Protein AF-A0AAU5DWD2-F1 (afdb_monomer)

Structure (mmCIF, N/CA/C/O backbone):
data_AF-A0AAU5DWD2-F1
#
_entry.id   AF-A0AAU5DWD2-F1
#
loop_
_atom_site.group_PDB
_atom_site.id
_atom_site.type_symbol
_atom_site.label_atom_id
_atom_site.label_alt_id
_atom_site.label_comp_id
_atom_site.label_asym_id
_atom_site.label_entity_id
_atom_site.label_seq_id
_atom_site.pdbx_PDB_ins_code
_atom_site.Cartn_x
_atom_site.Cartn_y
_atom_site.Cartn_z
_atom_site.occupancy
_atom_site.B_iso_or_equiv
_atom_site.auth_seq_id
_atom_site.auth_comp_id
_atom_site.auth_asym_id
_atom_site.auth_atom_id
_atom_site.pdbx_PDB_model_num
ATOM 1 N N . MET A 1 1 ? -16.986 31.714 -11.917 1.00 41.88 1 MET A N 1
ATOM 2 C CA . MET A 1 1 ? -17.778 31.914 -10.679 1.00 41.88 1 MET A CA 1
ATOM 3 C C . MET A 1 1 ? -18.370 30.577 -10.223 1.00 41.88 1 MET A C 1
ATOM 5 O O . MET A 1 1 ? -19.542 30.335 -10.451 1.00 41.88 1 MET A O 1
ATOM 9 N N . THR A 1 2 ? -17.592 29.681 -9.606 1.00 49.88 2 THR A N 1
ATOM 10 C CA . THR A 1 2 ? -18.118 28.407 -9.055 1.00 49.88 2 THR A CA 1
ATOM 11 C C . THR A 1 2 ? -17.190 27.862 -7.962 1.00 49.88 2 THR A C 1
ATOM 13 O O . THR A 1 2 ? -16.577 26.813 -8.111 1.00 49.88 2 THR A O 1
ATOM 16 N N . THR A 1 3 ? -17.074 28.573 -6.843 1.00 51.50 3 THR A N 1
ATOM 17 C CA . THR A 1 3 ? -16.328 28.129 -5.647 1.00 51.50 3 THR A CA 1
ATOM 18 C C . THR A 1 3 ? -17.107 28.506 -4.389 1.00 51.50 3 THR A C 1
ATOM 20 O O . THR A 1 3 ? -16.659 29.303 -3.577 1.00 51.50 3 THR A O 1
ATOM 23 N N . ASN A 1 4 ? -18.334 27.989 -4.237 1.00 52.12 4 ASN A N 1
ATOM 24 C CA . ASN A 1 4 ? -19.078 28.197 -2.983 1.00 52.12 4 ASN A CA 1
ATOM 25 C C . ASN A 1 4 ? -20.084 27.092 -2.600 1.00 52.12 4 ASN A C 1
ATOM 27 O O . ASN A 1 4 ? -20.899 27.280 -1.701 1.00 52.12 4 ASN A O 1
ATOM 31 N N . ARG A 1 5 ? -20.066 25.923 -3.264 1.00 52.56 5 ARG A N 1
ATOM 32 C CA . ARG A 1 5 ? -21.025 24.835 -2.963 1.00 52.56 5 ARG A CA 1
ATOM 33 C C . ARG A 1 5 ? -20.488 23.780 -1.990 1.00 52.56 5 ARG A C 1
ATOM 35 O O . ARG A 1 5 ? -21.271 23.206 -1.244 1.00 52.56 5 ARG A O 1
ATOM 42 N N . GLN A 1 6 ? -19.172 23.559 -1.943 1.00 49.41 6 GLN A N 1
ATOM 43 C CA . GLN A 1 6 ? -18.574 22.509 -1.103 1.00 49.41 6 GLN A CA 1
ATOM 44 C C . GLN A 1 6 ? -18.476 22.879 0.388 1.00 49.41 6 GLN A C 1
ATOM 46 O O . GLN A 1 6 ? -18.614 21.999 1.233 1.00 49.41 6 GLN A O 1
ATOM 51 N N . LEU A 1 7 ? -18.338 24.166 0.735 1.00 48.84 7 LEU A N 1
ATOM 52 C CA . LEU A 1 7 ? -18.250 24.613 2.137 1.00 48.84 7 LEU A CA 1
ATOM 53 C C . LEU A 1 7 ? -19.577 24.477 2.906 1.00 48.84 7 LEU A C 1
ATOM 55 O O . LEU A 1 7 ? -19.566 24.259 4.113 1.00 48.84 7 LEU A O 1
ATOM 59 N N . ARG A 1 8 ? -20.726 24.550 2.218 1.00 50.56 8 ARG A N 1
ATOM 60 C CA . ARG A 1 8 ? -22.043 24.393 2.861 1.00 50.56 8 ARG A CA 1
ATOM 61 C C . ARG A 1 8 ? -22.357 22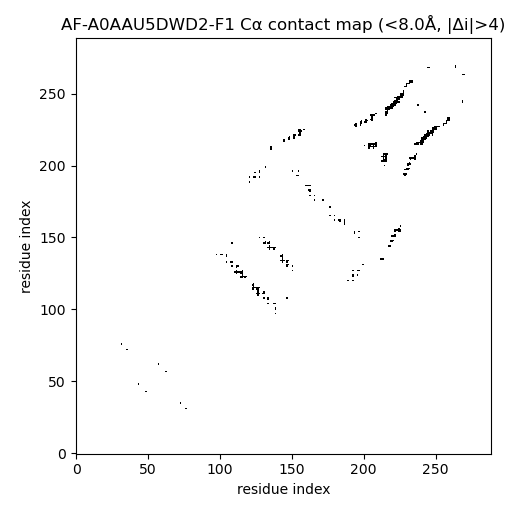.941 3.236 1.00 50.56 8 ARG A C 1
ATOM 63 O O . ARG A 1 8 ? -22.998 22.714 4.251 1.00 50.56 8 ARG A O 1
ATOM 70 N N . SER A 1 9 ? -21.868 21.961 2.472 1.00 51.50 9 SER A N 1
ATOM 71 C CA . SER A 1 9 ? -22.179 20.540 2.709 1.00 51.50 9 SER A CA 1
ATOM 72 C C . SER A 1 9 ? -21.447 19.953 3.923 1.00 51.50 9 SER A C 1
ATOM 74 O O . SER A 1 9 ? -22.008 19.136 4.653 1.00 51.50 9 SER A O 1
ATOM 76 N N . THR A 1 10 ? -20.209 20.382 4.184 1.00 51.41 10 THR A N 1
ATOM 77 C CA . THR A 1 10 ? -19.435 19.914 5.346 1.00 51.41 10 THR A CA 1
ATOM 78 C C . THR A 1 10 ? -19.907 20.550 6.654 1.00 51.41 10 THR A C 1
ATOM 80 O O . THR A 1 10 ? -19.880 19.887 7.692 1.00 51.41 10 THR A O 1
ATOM 83 N N . ALA A 1 11 ? -20.384 21.799 6.604 1.00 55.00 11 ALA A N 1
ATOM 84 C CA . ALA A 1 11 ? -21.002 22.481 7.739 1.00 55.00 11 ALA A CA 1
ATOM 85 C C . ALA A 1 11 ? -22.333 21.822 8.142 1.00 55.00 11 ALA A C 1
ATOM 87 O O . ALA A 1 11 ? -22.499 21.451 9.302 1.00 55.00 11 ALA A O 1
ATOM 88 N N . ASP A 1 12 ? -23.215 21.565 7.174 1.00 54.06 12 ASP A N 1
ATOM 89 C CA . ASP A 1 12 ? -24.541 20.969 7.396 1.00 54.06 12 ASP A CA 1
ATOM 90 C C . ASP A 1 12 ? -24.452 19.554 8.011 1.00 54.06 12 ASP A C 1
ATOM 92 O O . ASP A 1 12 ? -25.133 19.208 8.978 1.00 54.06 12 ASP A O 1
ATOM 96 N N . ASN A 1 13 ? -23.491 18.742 7.558 1.00 53.03 13 ASN A N 1
ATOM 97 C CA . ASN A 1 13 ? -23.271 17.401 8.112 1.00 53.03 13 ASN A CA 1
ATOM 98 C C . ASN A 1 13 ? -22.673 17.431 9.540 1.00 53.03 13 ASN A C 1
ATOM 100 O O . ASN A 1 13 ? -22.910 16.530 10.352 1.00 53.03 13 ASN A O 1
ATOM 104 N N . ARG A 1 14 ? -21.911 18.482 9.882 1.00 54.59 14 ARG A N 1
ATOM 105 C CA . ARG A 1 14 ? -21.384 18.708 11.240 1.00 54.59 14 ARG A CA 1
ATOM 106 C C . ARG A 1 14 ? -22.493 19.161 12.193 1.00 54.59 14 ARG A C 1
ATOM 108 O O . ARG A 1 14 ? -22.546 18.659 13.316 1.00 54.59 14 ARG A O 1
ATOM 115 N N . GLU A 1 15 ? -23.404 20.017 11.735 1.00 51.97 15 GLU A N 1
ATOM 116 C CA . GLU A 1 15 ? -24.583 20.444 12.500 1.00 51.97 15 GLU A CA 1
ATOM 117 C C . GLU A 1 15 ? -25.550 19.284 12.767 1.00 51.97 15 GLU A C 1
ATOM 119 O O . GLU A 1 15 ? -25.954 19.066 13.912 1.00 51.97 15 GLU A O 1
ATOM 124 N N . LEU A 1 16 ? -25.826 18.442 11.766 1.00 54.28 16 LEU A N 1
ATOM 125 C CA . LEU A 1 16 ? -26.678 17.258 11.929 1.00 54.28 16 LEU A CA 1
ATOM 126 C C . LEU A 1 16 ? -26.102 16.236 12.928 1.00 54.28 16 LEU A C 1
ATOM 128 O O . LEU A 1 16 ? -26.853 15.592 13.670 1.00 54.28 16 LEU A O 1
ATOM 132 N N . ARG A 1 17 ? -24.769 16.081 12.991 1.00 55.09 17 ARG A N 1
ATOM 133 C CA . ARG A 1 17 ? -24.111 15.210 13.986 1.00 55.09 17 ARG A CA 1
ATOM 134 C C . ARG A 1 17 ? -24.162 15.803 15.393 1.00 55.09 17 ARG A C 1
ATOM 136 O O . ARG A 1 17 ? -24.411 15.051 16.334 1.00 55.09 17 ARG A O 1
ATOM 143 N N . LEU A 1 18 ? -23.985 17.116 15.548 1.00 56.09 18 LEU A N 1
ATOM 144 C CA . LEU A 1 18 ? -24.107 17.794 16.845 1.00 56.09 18 LEU A CA 1
ATOM 145 C C . LEU A 1 18 ? -25.545 17.746 17.377 1.00 56.09 18 LEU A C 1
ATOM 147 O O . LEU A 1 18 ? -25.751 17.466 18.557 1.00 56.09 18 LEU A O 1
ATOM 151 N N . TRP A 1 19 ? -26.544 17.895 16.504 1.00 52.91 19 TRP A N 1
ATOM 152 C CA . TRP A 1 19 ? -27.953 17.783 16.878 1.00 52.91 19 TRP A CA 1
ATOM 153 C C . TRP A 1 19 ? -28.331 16.371 17.340 1.00 52.91 19 TRP A C 1
ATOM 155 O O . TRP A 1 19 ? -28.995 16.212 18.363 1.00 52.91 19 TRP A O 1
ATOM 165 N N . LYS A 1 20 ? -27.842 15.320 16.666 1.00 64.81 20 LYS A N 1
ATOM 166 C CA . LYS A 1 20 ? -28.028 13.928 17.126 1.00 64.81 20 LYS A CA 1
ATOM 167 C C . LYS A 1 20 ? -27.388 13.678 18.493 1.00 64.81 20 LYS A C 1
ATOM 169 O O . LYS A 1 20 ? -27.945 12.940 19.304 1.00 64.81 20 LYS A O 1
ATOM 174 N N . VAL A 1 21 ? -26.244 14.304 18.770 1.00 61.72 21 VAL A N 1
ATOM 175 C CA . VAL A 1 21 ? -25.568 14.204 20.071 1.00 61.72 21 VAL A CA 1
ATOM 176 C C . VAL A 1 21 ? -26.348 14.940 21.162 1.00 61.72 21 VAL A C 1
ATOM 178 O O . VAL A 1 21 ? -26.550 14.363 22.228 1.00 61.72 21 VAL A O 1
ATOM 181 N N . GLY A 1 22 ? -26.854 16.145 20.884 1.00 64.75 22 GLY A N 1
ATOM 182 C CA . GLY A 1 22 ? -27.714 16.892 21.806 1.00 64.75 22 GLY A CA 1
ATOM 183 C C . GLY A 1 22 ? -29.037 16.178 22.095 1.00 64.75 22 GLY A C 1
ATOM 184 O O . GLY A 1 22 ? -29.459 16.091 23.246 1.00 64.75 22 GLY A O 1
ATOM 185 N N . ARG A 1 23 ? -29.658 15.565 21.078 1.00 74.00 23 ARG A N 1
ATOM 186 C CA . ARG A 1 23 ? -30.861 14.733 21.250 1.00 74.00 23 ARG A CA 1
ATOM 187 C C . ARG A 1 23 ? -30.583 13.490 22.086 1.00 74.00 23 ARG A C 1
ATOM 189 O O . ARG A 1 23 ? -31.368 13.161 22.961 1.00 74.00 23 ARG A O 1
ATOM 196 N N . ALA A 1 24 ? -29.452 12.824 21.872 1.00 67.69 24 ALA A N 1
ATOM 197 C CA . ALA A 1 24 ? -29.082 11.684 22.700 1.00 67.69 24 ALA A CA 1
ATOM 198 C C . ALA A 1 24 ? -28.861 12.096 24.164 1.00 67.69 24 ALA A C 1
ATOM 200 O O . ALA A 1 24 ? -29.359 11.410 25.043 1.00 67.69 24 ALA A O 1
ATOM 201 N N . LEU A 1 25 ? -28.178 13.222 24.419 1.00 72.50 25 LEU A N 1
ATOM 202 C CA . LEU A 1 25 ? -27.925 13.741 25.770 1.00 72.50 25 LEU A CA 1
ATOM 203 C C . LEU A 1 25 ? -29.222 14.133 26.493 1.00 72.50 25 LEU A C 1
ATOM 205 O O . LEU A 1 25 ? -29.406 13.801 27.660 1.00 72.50 25 LEU A O 1
ATOM 209 N N . THR A 1 26 ? -30.125 14.816 25.789 1.00 73.81 26 THR A N 1
ATOM 210 C CA . THR A 1 26 ? -31.433 15.209 26.331 1.00 73.81 26 THR A CA 1
ATOM 211 C C . THR A 1 26 ? -32.314 13.997 26.608 1.00 73.81 26 THR A C 1
ATOM 213 O O . THR A 1 26 ? -32.976 13.972 27.639 1.00 73.81 26 THR A O 1
ATOM 216 N N . VAL A 1 27 ? -32.271 12.960 25.763 1.00 75.88 27 VAL A N 1
ATOM 217 C CA . VAL A 1 27 ? -33.000 11.703 25.997 1.00 75.88 27 VAL A CA 1
ATOM 218 C C . VAL A 1 27 ? -32.454 10.953 27.211 1.00 75.88 27 VAL A C 1
ATOM 220 O O . VAL A 1 27 ? -33.249 10.541 28.051 1.00 75.88 27 VAL A O 1
ATOM 223 N N . THR A 1 28 ? -31.133 10.803 27.368 1.00 73.75 28 THR A N 1
ATOM 224 C CA . THR A 1 28 ? -30.583 10.159 28.576 1.00 73.75 28 THR A CA 1
ATOM 225 C C . THR A 1 28 ? -30.863 10.969 29.836 1.00 73.75 28 THR A C 1
ATOM 227 O O . THR A 1 28 ? -31.181 10.380 30.865 1.00 73.75 28 THR A O 1
ATOM 230 N N . PHE A 1 29 ? -30.783 12.300 29.769 1.00 76.38 29 PHE A N 1
ATOM 231 C CA . PHE A 1 29 ? -31.108 13.165 30.904 1.00 76.38 29 PHE A CA 1
ATOM 232 C C . PHE A 1 29 ? -32.591 13.062 31.284 1.00 76.38 29 PHE A C 1
ATOM 234 O O . PHE A 1 29 ? -32.912 12.850 32.449 1.00 76.38 29 PHE A O 1
ATOM 241 N N . ALA A 1 30 ? -33.495 13.120 30.304 1.00 74.88 30 ALA A N 1
ATOM 242 C CA . ALA A 1 30 ? -34.929 12.962 30.528 1.00 74.88 30 ALA A CA 1
ATOM 243 C C . ALA A 1 30 ? -35.274 11.576 31.096 1.00 74.88 30 ALA A C 1
ATOM 245 O O . ALA A 1 30 ? -36.061 11.478 32.033 1.00 74.88 30 ALA A O 1
ATOM 246 N N . ALA A 1 31 ? -34.648 10.511 30.584 1.00 76.44 31 ALA A N 1
ATOM 247 C CA . ALA A 1 31 ? -34.826 9.161 31.111 1.00 76.44 31 ALA A CA 1
ATOM 248 C C . ALA A 1 31 ? -34.343 9.047 32.566 1.00 76.44 31 ALA A C 1
ATOM 250 O O . ALA A 1 31 ? -35.042 8.472 33.396 1.00 76.44 31 ALA A O 1
ATOM 251 N N . ALA A 1 32 ? -33.194 9.641 32.901 1.00 76.31 32 ALA A N 1
ATOM 252 C CA . ALA A 1 32 ? -32.684 9.663 34.271 1.00 76.31 32 ALA A CA 1
ATOM 253 C C . ALA A 1 32 ? -33.619 10.427 35.227 1.00 76.31 32 ALA A C 1
ATOM 255 O O . ALA A 1 32 ? -33.897 9.946 36.324 1.00 76.31 32 ALA A O 1
ATOM 256 N N . VAL A 1 33 ? -34.157 11.574 34.795 1.00 79.62 33 VAL A N 1
ATOM 257 C CA . VAL A 1 33 ? -35.138 12.356 35.567 1.00 79.62 33 VAL A CA 1
ATOM 258 C C . VAL A 1 33 ? -36.433 11.569 35.779 1.00 79.62 33 VAL A C 1
ATOM 260 O O . VAL A 1 33 ? -36.958 11.559 36.890 1.00 79.62 33 VAL A O 1
ATOM 263 N N . LEU A 1 34 ? -36.931 10.869 34.755 1.00 80.88 34 LEU A N 1
ATOM 264 C CA . LEU A 1 34 ? -38.134 10.038 34.868 1.00 80.88 34 LEU A CA 1
ATOM 265 C C . LEU A 1 34 ? -37.944 8.873 35.841 1.00 80.88 34 LEU A C 1
ATOM 267 O O . LEU A 1 34 ? -38.828 8.612 36.653 1.00 80.88 34 LEU A O 1
ATOM 271 N N . VAL A 1 35 ? -36.793 8.199 35.798 1.00 80.69 35 VAL A N 1
ATOM 272 C CA . VAL A 1 35 ? -36.477 7.114 36.738 1.00 80.69 35 VAL A CA 1
ATOM 273 C C . VAL A 1 35 ? -36.380 7.651 38.166 1.00 80.69 35 VAL A C 1
ATOM 275 O O . VAL A 1 35 ? -36.983 7.078 39.070 1.00 80.69 35 VAL A O 1
ATOM 278 N N . ALA A 1 36 ? -35.697 8.780 38.377 1.00 77.31 36 ALA A N 1
ATOM 279 C CA . ALA A 1 36 ? -35.601 9.409 39.694 1.00 77.31 36 ALA A CA 1
ATOM 280 C C . ALA A 1 36 ? -36.976 9.850 40.231 1.00 77.31 36 ALA A C 1
ATOM 282 O O . ALA A 1 36 ? -37.297 9.586 41.389 1.00 77.31 36 ALA A O 1
ATOM 283 N N . GLY A 1 37 ? -37.811 10.460 39.384 1.00 77.81 37 GLY A N 1
ATOM 284 C CA . GLY A 1 37 ? -39.178 10.849 39.730 1.00 77.81 37 GLY A CA 1
ATOM 285 C C . GLY A 1 37 ? -40.077 9.651 40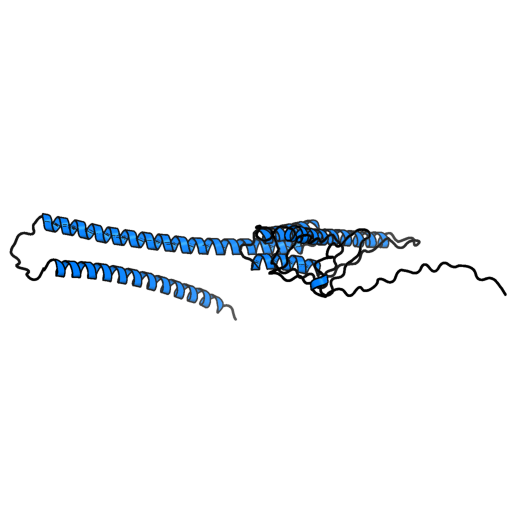.041 1.00 77.81 37 GLY A C 1
ATOM 286 O O . GLY A 1 37 ? -40.846 9.701 40.996 1.00 77.81 37 GLY A O 1
ATOM 287 N N . GLY A 1 38 ? -39.940 8.552 39.294 1.00 76.62 38 GLY A N 1
ATOM 288 C CA . GLY A 1 38 ? -40.665 7.305 39.543 1.00 76.62 38 GLY A CA 1
ATOM 289 C C . GLY A 1 38 ? -40.273 6.647 40.866 1.00 76.62 38 GLY A C 1
ATOM 290 O O . GLY A 1 38 ? -41.146 6.211 41.611 1.00 76.62 38 GLY A O 1
ATOM 291 N N . ILE A 1 39 ? -38.978 6.639 41.199 1.00 80.38 39 ILE A N 1
ATOM 292 C CA . ILE A 1 39 ? -38.486 6.158 42.497 1.00 80.38 39 ILE A CA 1
ATOM 293 C C . ILE A 1 39 ? -39.024 7.041 43.625 1.00 80.38 39 ILE A C 1
ATOM 295 O O . ILE A 1 39 ? -39.530 6.512 44.608 1.00 80.38 39 ILE A O 1
ATOM 299 N N . PHE A 1 40 ? -38.973 8.369 43.476 1.00 78.06 40 PHE A N 1
ATOM 300 C CA . PHE A 1 40 ? -39.494 9.308 44.472 1.00 78.06 40 PHE A CA 1
ATOM 301 C C . PHE A 1 40 ? -41.000 9.132 44.697 1.00 78.06 40 PHE A C 1
ATOM 303 O O . PHE A 1 40 ? -41.447 9.015 45.834 1.00 78.06 40 PHE A O 1
ATOM 310 N N . TYR A 1 41 ? -41.776 9.047 43.616 1.00 77.56 41 TYR A N 1
ATOM 311 C CA . TYR A 1 41 ? -43.215 8.812 43.682 1.00 77.56 41 TYR A CA 1
ATOM 312 C C . TYR A 1 41 ? -43.538 7.461 44.329 1.00 77.56 41 TYR A C 1
ATOM 314 O O . TYR A 1 41 ? -44.381 7.388 45.219 1.00 77.56 41 TYR A O 1
ATOM 322 N N . GLY A 1 42 ? -42.819 6.403 43.939 1.00 74.25 42 GLY A N 1
ATOM 323 C CA . GLY A 1 42 ? -42.936 5.087 44.559 1.00 74.25 42 GLY A CA 1
ATOM 324 C C . GLY A 1 42 ? -42.638 5.125 46.056 1.00 74.25 42 GLY A C 1
ATOM 325 O O . GLY A 1 42 ? -43.365 4.513 46.827 1.00 74.25 42 GLY A O 1
ATOM 326 N N . LEU A 1 43 ? -41.631 5.893 46.480 1.00 73.12 43 LEU A N 1
ATOM 327 C CA . LEU A 1 43 ? -41.273 6.064 47.887 1.00 73.12 43 LEU A CA 1
ATOM 328 C C . LEU A 1 43 ? -42.385 6.779 48.670 1.00 73.12 43 LEU A C 1
ATOM 330 O O . LEU A 1 43 ? -42.762 6.315 49.739 1.00 73.12 43 LEU A O 1
ATOM 334 N N . VAL A 1 44 ? -42.957 7.853 48.113 1.00 72.06 44 VAL A N 1
ATOM 335 C CA . VAL A 1 44 ? -44.080 8.603 48.713 1.00 72.06 44 VAL A CA 1
ATOM 336 C C . VAL A 1 44 ? -45.323 7.724 48.875 1.00 72.06 44 VAL A C 1
ATOM 338 O O . VAL A 1 44 ? -45.980 7.767 49.915 1.00 72.06 44 VAL A O 1
ATOM 341 N N . VAL A 1 45 ? -45.629 6.899 47.868 1.00 75.00 45 VAL A N 1
ATOM 342 C CA . VAL A 1 45 ? -46.773 5.977 47.897 1.00 75.00 45 VAL A CA 1
ATOM 343 C C . VAL A 1 45 ? -46.529 4.809 48.859 1.00 75.00 45 VAL A C 1
ATOM 345 O O . VAL A 1 45 ? -47.420 4.470 49.633 1.00 75.00 45 VAL A O 1
ATOM 348 N N . LEU A 1 46 ? -45.328 4.216 48.858 1.00 66.19 46 LEU A N 1
ATOM 349 C CA . LEU A 1 46 ? -44.963 3.087 49.725 1.00 66.19 46 LEU A CA 1
ATOM 350 C C . LEU A 1 46 ? -44.910 3.485 51.209 1.00 66.19 46 LEU A C 1
ATOM 352 O O . LEU A 1 46 ? -45.283 2.689 52.065 1.00 66.19 46 LEU A O 1
ATOM 356 N N . LEU A 1 47 ? -44.470 4.710 51.515 1.00 64.50 47 LEU A N 1
ATOM 357 C CA . LEU A 1 47 ? -44.444 5.255 52.878 1.00 64.50 47 LEU A CA 1
ATOM 358 C C . LEU A 1 47 ? -45.812 5.761 53.361 1.00 64.50 47 LEU A C 1
ATOM 360 O O . LEU A 1 47 ? -45.917 6.169 54.513 1.00 64.50 47 LEU A O 1
ATOM 364 N N . GLY A 1 48 ? -46.859 5.734 52.525 1.00 54.50 48 GLY A N 1
ATOM 365 C CA . GLY A 1 48 ? -48.208 6.121 52.944 1.00 54.50 48 GLY A CA 1
ATOM 366 C C . GLY A 1 48 ? -48.309 7.581 53.397 1.00 54.50 48 GLY A C 1
ATOM 367 O O . GLY A 1 48 ? -49.019 7.881 54.353 1.00 54.50 48 GLY A O 1
ATOM 368 N N . PHE A 1 49 ? -47.599 8.497 52.728 1.00 54.97 49 PHE A N 1
ATOM 369 C CA . PHE A 1 49 ? -47.630 9.940 53.005 1.00 54.97 49 PHE A CA 1
ATOM 370 C C . PHE A 1 49 ? -48.970 10.562 52.534 1.00 54.97 49 PHE A C 1
ATOM 372 O O . PHE A 1 49 ? -49.017 11.373 51.614 1.00 54.97 49 PHE A O 1
ATOM 379 N N . THR A 1 50 ? -50.096 10.148 53.124 1.00 51.81 50 THR A N 1
ATOM 380 C CA . THR A 1 50 ? -51.456 10.631 52.798 1.00 51.81 50 THR A CA 1
ATOM 381 C C . THR A 1 50 ? -52.096 11.462 53.915 1.00 51.81 50 THR A C 1
ATOM 383 O O . THR A 1 50 ? -53.318 11.538 54.003 1.00 51.81 50 THR A O 1
ATOM 386 N N . GLY A 1 51 ? -51.298 12.128 54.750 1.00 50.47 51 GLY A N 1
ATOM 387 C CA . GLY A 1 51 ? -51.797 13.097 55.728 1.00 50.47 51 GLY A CA 1
ATOM 388 C C . GLY A 1 51 ? -50.698 14.060 56.156 1.00 50.47 51 GLY A C 1
ATOM 389 O O . GLY A 1 51 ? -49.808 13.684 56.908 1.00 50.47 51 GLY A O 1
ATOM 390 N N . ILE A 1 52 ? -50.731 15.293 55.651 1.00 50.62 52 ILE A N 1
ATOM 391 C CA . ILE A 1 52 ? -49.905 16.380 56.181 1.00 50.62 52 ILE A CA 1
ATOM 392 C C . ILE A 1 52 ? -50.717 17.032 57.304 1.00 50.62 52 ILE A C 1
ATOM 394 O O . ILE A 1 52 ? -51.521 17.922 57.038 1.00 50.62 52 ILE A O 1
ATOM 398 N N . ASP A 1 53 ? -50.503 16.592 58.544 1.00 46.06 53 ASP A N 1
ATOM 399 C CA . ASP A 1 53 ? -50.804 17.401 59.726 1.00 46.06 53 ASP A CA 1
ATOM 400 C C . ASP A 1 53 ? -49.566 18.251 60.043 1.00 46.06 53 ASP A C 1
ATOM 402 O O . ASP A 1 53 ? -48.538 17.779 60.527 1.00 46.06 53 ASP A O 1
ATOM 406 N N . THR A 1 54 ? -49.643 19.537 59.706 1.00 54.09 54 THR A N 1
ATOM 407 C CA . THR A 1 54 ? -48.600 20.563 59.882 1.00 54.09 54 THR A CA 1
ATOM 408 C C . THR A 1 54 ? -48.396 20.981 61.348 1.00 54.09 54 THR A C 1
ATOM 410 O O . THR A 1 54 ? -48.378 22.172 61.648 1.00 54.09 54 THR A O 1
ATOM 413 N N . THR A 1 55 ? -48.238 20.039 62.284 1.00 49.62 55 THR A N 1
ATOM 414 C CA . THR A 1 55 ? -48.006 20.352 63.713 1.00 49.62 55 THR A CA 1
ATOM 415 C C . THR A 1 55 ? -47.178 19.309 64.480 1.00 49.62 55 THR A C 1
ATOM 417 O O . THR A 1 55 ? -47.411 19.099 65.664 1.00 49.62 55 THR A O 1
ATOM 420 N N . GLU A 1 56 ? -46.152 18.699 63.880 1.00 51.31 56 GLU A N 1
ATOM 421 C CA . GLU A 1 56 ? -45.106 18.011 64.656 1.00 51.31 56 GLU A CA 1
ATOM 422 C C . GLU A 1 56 ? -43.703 18.382 64.170 1.00 51.31 56 GLU A C 1
ATOM 424 O O . GLU A 1 56 ? -43.435 18.526 62.977 1.00 51.31 56 GLU A O 1
ATOM 429 N N . LYS A 1 57 ? -42.808 18.623 65.132 1.00 52.38 57 LYS A N 1
ATOM 430 C CA . LYS A 1 57 ? -41.419 19.029 64.902 1.00 52.38 57 LYS A CA 1
ATOM 431 C C . LYS A 1 57 ? -40.727 17.977 64.033 1.00 52.38 57 LYS A C 1
ATOM 433 O O . LYS A 1 57 ? -40.683 16.816 64.417 1.00 52.38 57 LYS A O 1
ATOM 438 N N . LEU A 1 58 ? -40.164 18.403 62.902 1.00 56.34 58 LEU A N 1
ATOM 439 C CA . LEU A 1 58 ? -39.370 17.546 62.020 1.00 56.34 58 LEU A CA 1
ATOM 440 C C . LEU A 1 58 ? -38.262 16.852 62.828 1.00 56.34 58 LEU A C 1
ATOM 442 O O . LEU A 1 58 ? -37.347 17.515 63.323 1.00 56.34 58 LEU A O 1
ATOM 446 N N . ASP A 1 59 ? -38.375 15.533 62.977 1.00 69.50 59 ASP A N 1
ATOM 447 C CA . ASP A 1 59 ? -37.414 14.712 63.707 1.00 69.50 59 ASP A CA 1
ATOM 448 C C . ASP A 1 59 ? -36.060 14.698 62.976 1.00 69.50 59 ASP A C 1
ATOM 450 O O . ASP A 1 59 ? -35.982 14.591 61.746 1.00 69.50 59 ASP A O 1
ATOM 454 N N . ALA A 1 60 ? -34.969 14.814 63.735 1.00 72.50 60 ALA A N 1
ATOM 455 C CA . ALA A 1 60 ? -33.612 14.903 63.194 1.00 72.50 60 ALA A CA 1
ATOM 456 C C . ALA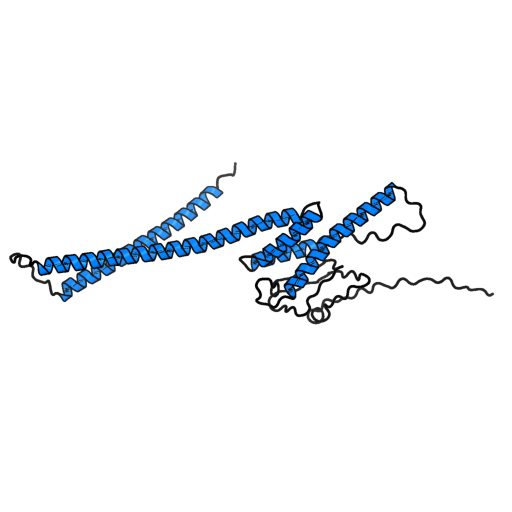 A 1 60 ? -33.223 13.650 62.385 1.00 72.50 60 ALA A C 1
ATOM 458 O O . ALA A 1 60 ? -32.415 13.737 61.457 1.00 72.50 60 ALA A O 1
ATOM 459 N N . SER A 1 61 ? -33.834 12.503 62.695 1.00 73.19 61 SER A N 1
ATOM 460 C CA . SER A 1 61 ? -33.670 11.251 61.950 1.00 73.19 61 SER A CA 1
ATOM 461 C C . SER A 1 61 ? -34.161 11.368 60.498 1.00 73.19 61 SER A C 1
ATOM 463 O O . SER A 1 61 ? -33.460 10.970 59.567 1.00 73.19 61 SER A O 1
ATOM 465 N N . THR A 1 62 ? -35.310 12.017 60.286 1.00 76.94 62 THR A N 1
ATOM 466 C CA . THR A 1 62 ? -35.958 12.140 58.973 1.00 76.94 62 THR A CA 1
ATOM 467 C C . THR A 1 62 ? -35.179 13.082 58.054 1.00 76.94 62 THR A C 1
ATOM 469 O O . THR A 1 62 ? -35.010 12.807 56.865 1.00 76.94 62 THR A O 1
ATOM 472 N N . LEU A 1 63 ? -34.630 14.172 58.603 1.00 73.56 63 LEU A N 1
ATOM 473 C CA . LEU A 1 63 ? -33.737 15.070 57.861 1.00 73.56 63 LEU A CA 1
ATOM 474 C C . LEU A 1 63 ? -32.443 14.361 57.437 1.00 73.56 63 LEU A C 1
ATOM 476 O O . LEU A 1 63 ? -31.974 14.553 56.315 1.00 73.56 63 LEU A O 1
ATOM 480 N N . PHE A 1 64 ? -31.875 13.521 58.303 1.00 76.12 64 PHE A N 1
ATOM 481 C CA . PHE A 1 64 ? -30.649 12.784 57.999 1.00 76.12 64 PHE A CA 1
ATOM 482 C C . PHE A 1 64 ? -30.852 11.741 56.892 1.00 76.12 64 PHE A C 1
ATOM 484 O O . PHE A 1 64 ? -30.013 11.624 55.994 1.00 76.12 64 PHE A O 1
ATOM 491 N N . ASP A 1 65 ? -31.983 11.036 56.901 1.00 77.94 65 ASP A N 1
ATOM 492 C CA . ASP A 1 65 ? -32.327 10.067 55.858 1.00 77.94 65 ASP A CA 1
ATOM 493 C C . ASP A 1 65 ? -32.599 10.742 54.509 1.00 77.94 65 ASP A C 1
ATOM 495 O O . ASP A 1 65 ? -32.142 10.257 53.469 1.00 77.94 65 ASP A O 1
ATOM 499 N N . LEU A 1 66 ? -33.231 11.919 54.513 1.00 77.31 66 LEU A N 1
ATOM 500 C CA . LEU A 1 66 ? -33.427 12.717 53.303 1.00 77.31 66 LEU A CA 1
ATOM 501 C C . LEU A 1 66 ? -32.094 13.212 52.714 1.00 77.31 66 LEU A C 1
ATOM 503 O O . LEU A 1 66 ? -31.883 13.162 51.497 1.00 77.31 66 LEU A O 1
ATOM 507 N N . VAL A 1 67 ? -31.153 13.635 53.565 1.00 79.88 67 VAL A N 1
ATOM 508 C CA . VAL A 1 67 ? -29.806 14.035 53.129 1.00 79.88 67 VAL A CA 1
ATOM 509 C C . VAL A 1 67 ? -29.051 12.842 52.537 1.00 79.88 67 VAL A C 1
ATOM 511 O O . VAL A 1 67 ? -28.495 12.962 51.446 1.00 79.88 67 VAL A O 1
ATOM 514 N N . LYS A 1 68 ? -29.087 11.663 53.170 1.00 80.12 68 LYS A N 1
ATOM 515 C CA . LYS A 1 68 ? -28.473 10.442 52.614 1.00 80.12 68 LYS A CA 1
ATOM 516 C C . LYS A 1 68 ? -29.064 10.052 51.262 1.00 80.12 68 LYS A C 1
ATOM 518 O O . LYS A 1 68 ? -28.311 9.730 50.343 1.00 80.12 68 LYS A O 1
ATOM 523 N N . LEU A 1 69 ? -30.392 10.097 51.133 1.00 79.62 69 LEU A N 1
ATOM 524 C CA . LEU A 1 69 ? -31.086 9.780 49.887 1.00 79.62 69 LEU A CA 1
ATOM 525 C C . LEU A 1 69 ? -30.661 10.741 48.769 1.00 79.62 69 LEU A C 1
ATOM 527 O O . LEU A 1 69 ? -30.300 10.298 47.680 1.00 79.62 69 LEU A O 1
ATOM 531 N N . SER A 1 70 ? -30.632 12.047 49.047 1.00 75.94 70 SER A N 1
ATOM 532 C CA . SER A 1 70 ? -30.213 13.047 48.057 1.00 75.94 70 SER A CA 1
ATOM 533 C C . SER A 1 70 ? -28.745 12.884 47.646 1.00 75.94 70 SER A C 1
ATOM 535 O O . SER A 1 70 ? -28.446 12.931 46.452 1.00 75.94 70 SER A O 1
ATOM 537 N N . PHE A 1 71 ? -27.842 12.580 48.586 1.00 79.81 71 PHE A N 1
ATOM 538 C CA . PHE A 1 71 ? -26.450 12.243 48.270 1.00 79.81 71 PHE A CA 1
ATOM 539 C C . PHE A 1 71 ? -26.341 10.997 47.387 1.00 79.81 71 PHE A C 1
ATOM 541 O O . PHE A 1 71 ? -25.587 11.008 46.415 1.00 79.81 71 PHE A O 1
ATOM 548 N N . GLY A 1 72 ? -27.112 9.946 47.681 1.00 81.44 72 GLY A N 1
ATOM 549 C CA . GLY A 1 72 ? -27.144 8.722 46.878 1.00 81.44 72 GLY A CA 1
ATOM 550 C C . GLY A 1 72 ? -27.611 8.972 45.443 1.00 81.44 72 GLY A C 1
ATOM 551 O O . GLY A 1 72 ? -26.985 8.493 44.497 1.00 81.44 72 GLY A O 1
ATOM 552 N N . VAL A 1 73 ? -28.660 9.782 45.266 1.00 82.56 73 VAL A N 1
ATOM 553 C CA . VAL A 1 73 ? -29.182 10.152 43.940 1.00 82.56 73 VAL A CA 1
ATOM 554 C C . VAL A 1 73 ? -28.166 10.988 43.158 1.00 82.56 73 VAL A C 1
ATOM 556 O O . VAL A 1 73 ? -27.903 10.691 41.992 1.00 82.56 73 VAL A O 1
ATOM 559 N N . VAL A 1 74 ? -27.549 11.996 43.785 1.00 84.06 74 VAL A N 1
ATOM 560 C CA . VAL A 1 74 ? -26.540 12.850 43.133 1.00 84.06 74 VAL A CA 1
ATOM 561 C C . VAL A 1 74 ? -25.292 12.047 42.762 1.00 84.06 74 VAL A C 1
ATOM 563 O O . VAL A 1 74 ? -24.797 12.170 41.640 1.00 84.06 74 VAL A O 1
ATOM 566 N N . ALA A 1 75 ? -24.809 11.182 43.657 1.00 84.31 75 ALA A N 1
ATOM 567 C CA . ALA A 1 75 ? -23.671 10.309 43.389 1.00 84.31 75 ALA A CA 1
ATOM 568 C C . ALA A 1 75 ? -23.970 9.316 42.254 1.00 84.31 75 ALA A C 1
ATOM 570 O O . ALA A 1 75 ? -23.152 9.157 41.347 1.00 84.31 75 ALA A O 1
ATOM 571 N N . GLY A 1 76 ? -25.158 8.702 42.256 1.00 83.06 76 GLY A N 1
ATOM 572 C CA . GLY A 1 76 ? -25.599 7.791 41.199 1.00 83.06 76 GLY A CA 1
ATOM 573 C C . GLY A 1 76 ? -25.706 8.478 39.835 1.00 83.06 76 GLY A C 1
ATOM 574 O O . GLY A 1 76 ? -25.201 7.962 38.836 1.00 83.06 76 GLY A O 1
ATOM 575 N N . ALA A 1 77 ? -26.289 9.679 39.791 1.00 81.06 77 ALA A N 1
ATOM 576 C CA . ALA A 1 77 ? -26.364 10.480 38.573 1.00 81.06 77 ALA A CA 1
ATOM 577 C C . ALA A 1 77 ? -24.966 10.881 38.066 1.00 81.06 77 ALA A C 1
ATOM 579 O O . ALA A 1 77 ? -24.678 10.743 36.875 1.00 81.06 77 ALA A O 1
ATOM 580 N N . GLY A 1 78 ? -24.075 11.314 38.964 1.00 85.81 78 GLY A N 1
ATOM 581 C CA . GLY A 1 78 ? -22.688 11.647 38.635 1.00 85.81 78 GLY A CA 1
ATOM 582 C C . GLY A 1 78 ? -21.912 10.457 38.065 1.00 85.81 78 GLY A C 1
ATOM 583 O O . GLY A 1 78 ? -21.247 10.593 37.036 1.00 85.81 78 GLY A O 1
ATOM 584 N N . ALA A 1 79 ? -22.053 9.274 38.670 1.00 89.50 79 ALA A N 1
ATOM 585 C CA . ALA A 1 79 ? -21.429 8.042 38.191 1.00 89.50 79 ALA A CA 1
ATOM 586 C C . ALA A 1 79 ? -21.927 7.646 36.791 1.00 89.50 79 ALA A C 1
ATOM 588 O O . ALA A 1 79 ? -21.127 7.278 35.928 1.00 89.50 79 ALA A O 1
ATOM 589 N N . LEU A 1 80 ? -23.230 7.780 36.527 1.00 85.50 80 LEU A N 1
ATOM 590 C CA . LEU A 1 80 ? -23.810 7.483 35.217 1.00 85.50 80 LEU A CA 1
ATOM 591 C C . LEU A 1 80 ? -23.316 8.455 34.135 1.00 85.50 80 LEU A C 1
ATOM 593 O O . LEU A 1 80 ? -22.959 8.025 33.037 1.00 85.50 80 LEU A O 1
ATOM 597 N N . VAL A 1 81 ? -23.229 9.753 34.443 1.00 87.00 81 VAL A N 1
ATOM 598 C CA . VAL A 1 81 ? -22.649 10.751 33.529 1.00 87.00 81 VAL A CA 1
ATOM 599 C C . VAL A 1 81 ? -21.180 10.437 33.247 1.00 87.00 81 VAL A C 1
ATOM 601 O O . VAL A 1 81 ? -20.778 10.425 32.082 1.00 87.00 81 VAL A O 1
ATOM 604 N N . ALA A 1 82 ? -20.391 10.127 34.279 1.00 86.94 82 ALA A N 1
ATOM 605 C CA . ALA A 1 82 ? -18.985 9.762 34.126 1.00 86.94 82 ALA A CA 1
ATOM 606 C C . ALA A 1 82 ? -18.812 8.527 33.225 1.00 86.94 82 ALA A C 1
ATOM 608 O O . ALA A 1 82 ? -17.990 8.550 32.307 1.00 86.94 82 ALA A O 1
ATOM 609 N N . LEU A 1 83 ? -19.637 7.492 33.418 1.00 89.50 83 LEU A N 1
ATOM 610 C CA . LEU A 1 83 ? -19.628 6.284 32.593 1.00 89.50 83 LEU A CA 1
ATOM 611 C C . LEU A 1 83 ? -19.959 6.589 31.123 1.00 89.50 83 LEU A C 1
ATOM 613 O O . LEU A 1 83 ? -19.258 6.130 30.221 1.00 89.50 83 LEU A O 1
ATOM 617 N N . VAL A 1 84 ? -20.993 7.396 30.864 1.00 86.25 84 VAL A N 1
ATOM 618 C CA . VAL A 1 84 ? -21.384 7.779 29.496 1.00 86.25 84 VAL A CA 1
ATOM 619 C C . VAL A 1 84 ? -20.290 8.601 28.813 1.00 86.25 84 VAL A C 1
ATOM 621 O O . VAL A 1 84 ? -20.019 8.394 27.628 1.00 86.25 84 VAL A O 1
ATOM 624 N N . VAL A 1 85 ? -19.653 9.524 29.537 1.00 91.12 85 VAL A N 1
ATOM 625 C CA . VAL A 1 85 ? -18.538 10.325 29.014 1.00 91.12 85 VAL A CA 1
ATOM 626 C C . VAL A 1 85 ? -17.337 9.436 28.703 1.00 91.12 85 VAL A C 1
ATOM 628 O O . VAL A 1 85 ? -16.790 9.547 27.607 1.00 91.12 85 VAL A O 1
ATOM 631 N N . ALA A 1 86 ? -16.967 8.524 29.606 1.00 89.56 86 ALA A N 1
ATOM 632 C CA . ALA A 1 86 ? -15.878 7.574 29.388 1.00 89.56 86 ALA A CA 1
ATOM 633 C C . ALA A 1 86 ? -16.138 6.692 28.155 1.00 89.56 86 ALA A C 1
ATOM 635 O O . ALA A 1 86 ? -15.292 6.618 27.265 1.00 89.56 86 ALA A O 1
ATOM 636 N N . TYR A 1 87 ? -17.342 6.124 28.038 1.00 86.06 87 TYR A N 1
ATOM 637 C CA . TYR A 1 87 ? -17.738 5.311 26.887 1.00 86.06 87 TYR A CA 1
ATOM 638 C C . TYR A 1 87 ? -17.709 6.101 25.570 1.00 86.06 87 TYR A C 1
ATOM 640 O O . TYR A 1 87 ? -17.203 5.627 24.552 1.00 86.06 87 TYR A O 1
ATOM 648 N N . ARG A 1 88 ? -18.228 7.336 25.565 1.00 87.75 88 ARG A N 1
ATOM 649 C CA . ARG A 1 88 ? -18.193 8.188 24.366 1.00 87.75 88 ARG A CA 1
ATOM 650 C C . ARG A 1 88 ? -16.775 8.570 23.979 1.00 87.75 88 ARG A C 1
ATOM 652 O O . ARG A 1 88 ? -16.470 8.541 22.790 1.00 87.75 88 ARG A O 1
ATOM 659 N N . ARG A 1 89 ? -15.937 8.927 24.954 1.00 91.81 89 ARG A N 1
ATOM 660 C CA . ARG A 1 89 ? -14.532 9.264 24.725 1.00 91.81 89 ARG A CA 1
ATOM 661 C C . ARG A 1 89 ? -13.804 8.081 24.099 1.00 91.81 89 ARG A C 1
ATOM 663 O O . ARG A 1 89 ? -13.248 8.242 23.023 1.00 91.81 89 ARG A O 1
ATOM 670 N N . GLN A 1 90 ? -13.964 6.884 24.662 1.00 89.31 90 GLN A N 1
ATOM 671 C CA . GLN A 1 90 ? -13.402 5.658 24.099 1.00 89.31 90 GLN A CA 1
ATOM 672 C C . GLN A 1 90 ? -13.833 5.433 22.639 1.00 89.31 90 GLN A C 1
ATOM 674 O O . GLN A 1 90 ? -12.994 5.221 21.769 1.00 89.31 90 GLN A O 1
ATOM 679 N N . ARG A 1 91 ? -15.131 5.555 22.332 1.00 87.06 91 ARG A N 1
ATOM 680 C CA . ARG A 1 91 ? -15.643 5.365 20.960 1.00 87.06 91 ARG A CA 1
ATOM 681 C C . ARG A 1 91 ? -15.131 6.415 19.973 1.00 87.06 91 ARG A C 1
ATOM 683 O O . ARG A 1 91 ? -14.960 6.118 18.790 1.00 87.06 91 ARG A O 1
ATOM 690 N N . VAL A 1 92 ? -14.942 7.655 20.422 1.00 88.75 92 VAL A N 1
ATOM 691 C CA . VAL A 1 92 ? -14.378 8.730 19.595 1.00 88.75 92 VAL A CA 1
ATOM 692 C C . VAL A 1 92 ? -12.889 8.503 19.363 1.00 88.75 92 VAL A C 1
ATOM 694 O O . VAL A 1 92 ? -12.452 8.670 18.226 1.00 88.75 92 VAL A O 1
ATOM 697 N N . ASP A 1 93 ? -12.155 8.076 20.387 1.00 88.31 93 ASP A N 1
ATOM 698 C CA . ASP A 1 93 ? -10.718 7.811 20.323 1.00 88.31 93 ASP A CA 1
ATOM 699 C C . ASP A 1 93 ? -10.420 6.613 19.405 1.00 88.31 93 ASP A C 1
ATOM 701 O O . ASP A 1 93 ? -9.598 6.736 18.501 1.00 88.31 93 ASP A O 1
ATOM 705 N N . GLU A 1 94 ? -11.169 5.506 19.518 1.00 87.75 94 GLU A N 1
ATOM 706 C CA . GLU A 1 94 ? -11.083 4.351 18.601 1.00 87.75 94 GLU A CA 1
ATOM 707 C C . GLU A 1 94 ? -11.346 4.770 17.144 1.00 87.75 94 GLU A C 1
ATOM 709 O O . GLU A 1 94 ? -10.573 4.470 16.229 1.00 87.75 94 GLU A O 1
ATOM 714 N N . ALA A 1 95 ? -12.420 5.533 16.911 1.00 84.00 95 ALA A N 1
ATOM 715 C CA . ALA A 1 95 ? -12.736 6.046 15.581 1.00 84.00 95 ALA A CA 1
ATOM 716 C C . ALA A 1 95 ? -11.712 7.086 15.085 1.00 84.00 95 ALA A C 1
ATOM 718 O O . ALA A 1 95 ? -11.578 7.283 13.875 1.00 84.00 95 ALA A O 1
ATOM 719 N N . GLY A 1 96 ? -11.035 7.788 15.993 1.00 86.50 96 GLY A N 1
ATOM 720 C CA . GLY A 1 96 ? -9.937 8.703 15.702 1.00 86.50 96 GLY A CA 1
ATOM 721 C C . GLY A 1 96 ? -8.702 7.945 15.231 1.00 86.50 96 GLY A C 1
ATOM 722 O O . GLY A 1 96 ? -8.222 8.202 14.128 1.00 86.50 96 GLY A O 1
ATOM 723 N N . ALA A 1 97 ? -8.276 6.944 16.003 1.00 87.44 97 ALA A N 1
ATOM 724 C CA . ALA A 1 97 ? -7.118 6.106 15.712 1.00 87.44 97 ALA A CA 1
ATOM 725 C C . ALA A 1 97 ? -7.238 5.401 14.351 1.00 87.44 97 ALA A C 1
ATOM 727 O O . ALA A 1 97 ? -6.305 5.433 13.550 1.00 87.44 97 ALA A O 1
ATOM 728 N N . HIS A 1 98 ? -8.410 4.844 14.022 1.00 85.12 98 HIS A N 1
ATOM 729 C CA . HIS A 1 98 ? -8.629 4.216 12.712 1.00 85.12 98 HIS A CA 1
ATOM 730 C C . HIS A 1 98 ? -8.518 5.201 11.538 1.00 85.12 98 HIS A C 1
ATOM 732 O O . HIS A 1 98 ? -7.951 4.869 10.491 1.00 85.12 98 HIS A O 1
ATOM 738 N N . ARG A 1 99 ? -9.041 6.426 11.692 1.00 87.44 99 ARG A N 1
ATOM 739 C CA . ARG A 1 99 ? -8.932 7.464 10.652 1.00 87.44 99 ARG A CA 1
ATOM 740 C C . ARG A 1 99 ? -7.495 7.929 10.482 1.00 87.44 99 ARG A C 1
ATOM 742 O O . ARG A 1 99 ? -7.061 8.133 9.353 1.00 87.44 99 ARG A O 1
ATOM 749 N N . GLU A 1 100 ? -6.769 8.086 11.580 1.00 90.88 100 GLU A N 1
ATOM 750 C CA . GLU A 1 100 ? -5.371 8.494 11.552 1.00 90.88 100 GLU A CA 1
ATOM 751 C C . GLU A 1 100 ? -4.483 7.430 10.903 1.00 90.88 100 GLU A C 1
ATOM 753 O O . GLU A 1 100 ? -3.709 7.764 10.007 1.00 90.88 100 GLU A O 1
ATOM 758 N N . ALA A 1 101 ? -4.668 6.155 11.259 1.00 88.69 101 ALA A N 1
ATOM 759 C CA . ALA A 1 101 ? -3.962 5.039 10.635 1.00 88.69 101 ALA A CA 1
ATOM 760 C C . ALA A 1 101 ? -4.207 4.987 9.120 1.00 88.69 101 ALA A C 1
ATOM 762 O O . ALA A 1 101 ? -3.264 4.848 8.343 1.00 88.69 101 ALA A O 1
ATOM 763 N N . THR A 1 102 ? -5.461 5.175 8.694 1.00 90.50 102 THR A N 1
ATOM 764 C CA . THR A 1 102 ? -5.819 5.232 7.269 1.00 90.50 102 THR A CA 1
ATOM 765 C C . THR A 1 102 ? -5.166 6.430 6.579 1.00 90.50 102 THR A C 1
ATOM 767 O O . THR A 1 102 ? -4.572 6.274 5.520 1.00 90.50 102 THR A O 1
ATOM 770 N N . ARG A 1 103 ? -5.206 7.621 7.192 1.00 91.75 103 ARG A N 1
ATOM 771 C CA . ARG A 1 103 ? -4.588 8.834 6.636 1.00 91.75 103 ARG A CA 1
ATOM 772 C C . ARG A 1 103 ? -3.077 8.674 6.465 1.00 91.75 103 ARG A C 1
ATOM 774 O O . ARG A 1 103 ? -2.551 8.990 5.403 1.00 91.75 103 ARG A O 1
ATOM 781 N N . LEU A 1 104 ? -2.398 8.165 7.493 1.00 94.06 104 LEU A N 1
ATOM 782 C CA . LEU A 1 104 ? -0.956 7.929 7.473 1.00 94.06 104 LEU A CA 1
ATOM 783 C C . LEU A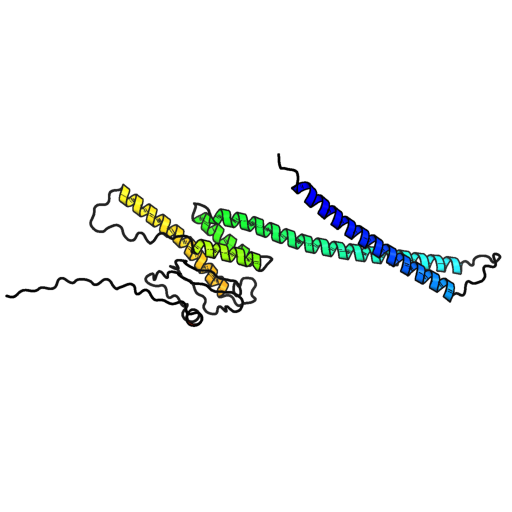 1 104 ? -0.571 6.835 6.466 1.00 94.06 104 LEU A C 1
ATOM 785 O O . LEU A 1 104 ? 0.512 6.883 5.885 1.00 94.06 104 LEU A O 1
ATOM 789 N N . HIS A 1 105 ? -1.432 5.832 6.268 1.00 95.44 105 HIS A N 1
ATOM 790 C CA . HIS A 1 105 ? -1.250 4.827 5.219 1.00 95.44 105 HIS A CA 1
ATOM 791 C C . HIS A 1 105 ? -1.345 5.467 3.832 1.00 95.44 105 HIS A C 1
ATOM 793 O O . HIS A 1 105 ? -0.398 5.345 3.063 1.00 95.44 105 HIS A O 1
ATOM 799 N N . THR A 1 106 ? -2.398 6.244 3.557 1.00 93.81 106 THR A N 1
ATOM 800 C CA . THR A 1 106 ? -2.571 6.955 2.280 1.00 93.81 106 THR A CA 1
ATOM 801 C C . THR A 1 106 ? -1.415 7.910 1.976 1.00 93.81 106 THR A C 1
ATOM 803 O O . THR A 1 106 ? -0.951 7.970 0.843 1.00 93.81 106 THR A O 1
ATOM 806 N N . GLU A 1 107 ? -0.913 8.644 2.971 1.00 95.88 107 GLU A N 1
ATOM 807 C CA . GLU A 1 107 ? 0.215 9.564 2.782 1.00 95.88 107 GLU A CA 1
ATOM 808 C C . GLU A 1 107 ? 1.507 8.824 2.413 1.00 95.88 107 GLU A C 1
ATOM 810 O O . GLU A 1 107 ? 2.169 9.166 1.430 1.00 95.88 107 GLU A O 1
ATOM 815 N N . ARG A 1 108 ? 1.846 7.767 3.162 1.00 97.38 108 ARG A N 1
ATOM 816 C CA . ARG A 1 108 ? 3.005 6.917 2.857 1.00 97.38 108 ARG A CA 1
ATOM 817 C C . ARG A 1 108 ? 2.846 6.210 1.513 1.00 97.38 108 ARG A C 1
ATOM 819 O O . ARG A 1 108 ? 3.832 6.057 0.797 1.00 97.38 108 ARG A O 1
ATOM 826 N N . PHE A 1 109 ? 1.623 5.812 1.166 1.00 97.75 109 PHE A N 1
ATOM 827 C CA . PHE A 1 109 ? 1.295 5.225 -0.127 1.00 97.75 109 PHE A CA 1
ATOM 828 C C . PHE A 1 109 ? 1.610 6.187 -1.269 1.00 97.75 109 PHE A C 1
ATOM 830 O O . PHE A 1 109 ? 2.385 5.816 -2.146 1.00 97.75 109 PHE A O 1
ATOM 837 N N . SER A 1 110 ? 1.129 7.432 -1.221 1.00 97.19 110 SER A N 1
ATOM 838 C CA . SER A 1 110 ? 1.462 8.437 -2.239 1.00 97.19 110 SER A CA 1
ATOM 839 C C . SER A 1 110 ? 2.976 8.622 -2.390 1.00 97.19 110 SER A C 1
ATOM 841 O O . SER A 1 110 ? 3.493 8.554 -3.500 1.00 97.19 110 SER A O 1
ATOM 843 N N . GLN A 1 111 ? 3.715 8.729 -1.280 1.00 97.94 111 GLN A N 1
ATOM 844 C CA . GLN A 1 111 ? 5.179 8.847 -1.325 1.00 97.94 111 GLN A CA 1
ATOM 845 C C . GLN A 1 111 ? 5.864 7.617 -1.945 1.00 97.94 111 GLN A C 1
ATOM 847 O O . GLN A 1 111 ? 6.892 7.743 -2.611 1.00 97.94 111 GLN A O 1
ATOM 852 N N . ALA A 1 112 ? 5.341 6.414 -1.705 1.00 98.12 112 ALA A N 1
ATOM 853 C CA . ALA A 1 112 ? 5.886 5.189 -2.278 1.00 98.12 112 ALA A CA 1
ATOM 854 C C . ALA A 1 112 ? 5.631 5.109 -3.793 1.00 98.12 112 ALA A C 1
ATOM 856 O O . ALA A 1 112 ? 6.526 4.702 -4.537 1.00 98.12 112 ALA A O 1
ATOM 857 N N . ILE A 1 113 ? 4.459 5.564 -4.251 1.00 97.75 113 ILE A N 1
ATOM 858 C CA . ILE A 1 113 ? 4.129 5.699 -5.677 1.00 97.75 113 ILE A CA 1
ATOM 859 C C . ILE A 1 113 ? 5.042 6.718 -6.359 1.00 97.75 113 ILE A C 1
ATOM 861 O O . ILE A 1 113 ? 5.613 6.405 -7.403 1.00 97.75 113 ILE A O 1
ATOM 865 N N . ASP A 1 114 ? 5.256 7.886 -5.749 1.00 97.69 114 ASP A N 1
ATOM 866 C CA . ASP A 1 114 ? 6.153 8.914 -6.291 1.00 97.69 114 ASP A CA 1
ATOM 867 C C . ASP A 1 114 ? 7.583 8.375 -6.461 1.00 97.69 114 ASP A C 1
ATOM 869 O O . ASP A 1 114 ? 8.233 8.594 -7.485 1.00 97.69 114 ASP A O 1
ATOM 873 N N . LYS A 1 115 ? 8.066 7.591 -5.485 1.00 97.88 115 LYS A N 1
ATOM 874 C CA . LYS A 1 115 ? 9.365 6.908 -5.576 1.00 97.88 115 LYS A CA 1
ATOM 875 C C . LYS A 1 115 ? 9.388 5.859 -6.689 1.00 97.88 115 LYS A C 1
ATOM 877 O O . LYS A 1 115 ? 10.354 5.809 -7.449 1.00 97.88 115 LYS A O 1
ATOM 882 N N . LEU A 1 116 ? 8.337 5.044 -6.816 1.00 96.69 116 LEU A N 1
ATOM 883 C CA . LEU A 1 116 ? 8.221 4.026 -7.868 1.00 96.69 116 LEU A CA 1
ATOM 884 C C . LEU A 1 116 ? 8.194 4.642 -9.279 1.00 96.69 116 LEU A C 1
ATOM 886 O O . LEU A 1 116 ? 8.715 4.043 -10.219 1.00 96.69 116 LEU A O 1
ATOM 890 N N . GLY A 1 117 ? 7.626 5.842 -9.418 1.00 94.06 117 GLY A N 1
ATOM 891 C CA . GLY A 1 117 ? 7.587 6.615 -10.662 1.00 94.06 117 GLY A CA 1
ATOM 892 C C . GLY A 1 117 ? 8.873 7.381 -10.990 1.00 94.06 117 GLY A C 1
ATOM 893 O O . GLY A 1 117 ? 8.940 8.040 -12.026 1.00 94.06 117 GLY A O 1
ATOM 894 N N . SER A 1 118 ? 9.901 7.318 -10.137 1.00 96.38 118 SER A N 1
ATOM 895 C CA . SER A 1 118 ? 11.145 8.065 -10.339 1.00 96.38 118 SER A CA 1
ATOM 896 C C . SER A 1 118 ? 11.927 7.598 -11.573 1.00 96.38 118 SER A C 1
ATOM 898 O O . SER A 1 118 ? 12.005 6.406 -11.882 1.00 96.38 118 SER A O 1
ATOM 900 N N . ALA A 1 119 ? 12.611 8.530 -12.242 1.00 92.56 119 ALA A N 1
ATOM 901 C CA . ALA A 1 119 ? 13.571 8.207 -13.299 1.00 92.56 119 ALA A CA 1
ATOM 902 C C . ALA A 1 119 ? 14.796 7.438 -12.764 1.00 92.56 119 ALA A C 1
ATOM 904 O O . ALA A 1 119 ? 15.396 6.662 -13.505 1.00 92.56 119 ALA A O 1
ATOM 905 N N . SER A 1 120 ? 15.122 7.587 -11.475 1.00 95.56 120 SER A N 1
ATOM 906 C CA . SER A 1 120 ? 16.260 6.927 -10.830 1.00 95.56 120 SER A CA 1
ATOM 907 C C . SER A 1 120 ? 15.918 5.483 -10.418 1.00 95.56 120 SER A C 1
ATOM 909 O O . SER A 1 120 ? 15.046 5.288 -9.565 1.00 95.56 120 SER A O 1
ATOM 911 N N . PRO A 1 121 ? 16.601 4.454 -10.957 1.00 93.56 121 PRO A N 1
ATOM 912 C CA . PRO A 1 121 ? 16.347 3.055 -10.599 1.00 93.56 121 PRO A CA 1
ATOM 913 C C . PRO A 1 121 ? 16.496 2.739 -9.102 1.00 93.56 121 PRO A C 1
ATOM 915 O O . PRO A 1 121 ? 15.602 2.083 -8.562 1.00 93.56 121 PRO A O 1
ATOM 918 N N . PRO A 1 122 ? 17.529 3.233 -8.385 1.00 95.69 122 PRO A N 1
ATOM 919 C CA . PRO A 1 122 ? 17.620 3.057 -6.934 1.00 95.69 122 PRO A CA 1
ATOM 920 C C . PRO A 1 122 ? 16.407 3.610 -6.173 1.00 95.69 122 PRO A C 1
ATOM 922 O O . PRO A 1 122 ? 15.921 2.981 -5.232 1.00 95.69 122 PRO A O 1
ATOM 925 N N . VAL A 1 123 ? 15.868 4.759 -6.599 1.00 97.75 123 VAL A N 1
ATOM 926 C CA . VAL A 1 123 ? 14.668 5.349 -5.982 1.00 97.75 123 VAL A CA 1
ATOM 927 C C . VAL A 1 123 ? 13.434 4.492 -6.268 1.00 97.75 123 VAL A C 1
ATOM 929 O O . VAL A 1 123 ? 12.643 4.254 -5.352 1.00 97.75 123 VAL A O 1
ATOM 932 N N . ARG A 1 124 ? 13.305 3.946 -7.488 1.00 96.69 124 ARG A N 1
ATOM 933 C CA . ARG A 1 124 ? 12.225 3.003 -7.828 1.00 96.69 124 ARG A CA 1
ATOM 934 C C . ARG A 1 124 ? 12.264 1.747 -6.968 1.00 96.69 124 ARG A C 1
ATOM 936 O O . ARG A 1 124 ? 11.224 1.349 -6.451 1.00 96.69 124 ARG A O 1
ATOM 943 N N . LEU A 1 125 ? 13.445 1.159 -6.762 1.00 97.44 125 LEU A N 1
ATOM 944 C CA . LEU A 1 125 ? 13.626 0.013 -5.860 1.00 97.44 125 LEU A CA 1
ATOM 945 C C . LEU A 1 125 ? 13.193 0.350 -4.426 1.00 97.44 125 LEU A C 1
ATOM 947 O O . LEU A 1 125 ? 12.485 -0.433 -3.791 1.00 97.44 125 LEU A O 1
ATOM 951 N N . GLY A 1 126 ? 13.539 1.545 -3.939 1.00 97.75 126 GLY A N 1
ATOM 952 C CA . GLY A 1 126 ? 13.041 2.051 -2.659 1.00 97.75 126 GLY A CA 1
ATOM 953 C C . GLY A 1 126 ? 11.512 2.165 -2.613 1.00 97.75 126 GLY A C 1
ATOM 954 O O . GLY A 1 126 ? 10.901 1.807 -1.607 1.00 97.75 126 GLY A O 1
ATOM 955 N N . GLY A 1 127 ? 10.885 2.612 -3.706 1.00 98.12 127 GLY A N 1
ATOM 956 C CA . GLY A 1 127 ? 9.427 2.656 -3.865 1.00 98.12 127 GLY A CA 1
ATOM 957 C C . GLY A 1 127 ? 8.772 1.273 -3.815 1.00 98.12 127 GLY A C 1
ATOM 958 O O . GLY A 1 127 ? 7.794 1.091 -3.093 1.00 98.12 127 GLY A O 1
ATOM 959 N N . VAL A 1 128 ? 9.349 0.278 -4.498 1.00 98.38 128 VAL A N 1
ATOM 960 C CA . VAL A 1 128 ? 8.883 -1.122 -4.465 1.00 98.38 128 VAL A CA 1
ATOM 961 C C . VAL A 1 128 ? 8.890 -1.677 -3.039 1.00 98.38 128 VAL A C 1
ATOM 963 O O . VAL A 1 128 ? 7.882 -2.211 -2.578 1.00 98.38 128 VAL A O 1
ATOM 966 N N . HIS A 1 129 ? 10.000 -1.521 -2.314 1.00 98.38 129 HIS A N 1
ATOM 967 C CA . HIS A 1 129 ? 10.093 -1.992 -0.931 1.00 98.38 129 HIS A CA 1
ATOM 968 C C . HIS A 1 129 ? 9.142 -1.247 0.012 1.00 98.38 129 HIS A C 1
ATOM 970 O O . HIS A 1 129 ? 8.548 -1.867 0.895 1.00 98.38 129 HIS A O 1
ATOM 976 N N . ALA A 1 130 ? 8.954 0.059 -0.192 1.00 98.25 130 ALA A N 1
ATOM 977 C CA . ALA A 1 130 ? 7.991 0.841 0.575 1.00 98.25 130 ALA A CA 1
ATOM 978 C C . ALA A 1 130 ? 6.545 0.374 0.334 1.00 98.25 130 ALA A C 1
ATOM 980 O O . ALA A 1 130 ? 5.790 0.238 1.294 1.00 98.25 130 ALA A O 1
ATOM 981 N N . LEU A 1 131 ? 6.168 0.073 -0.915 1.00 98.25 131 LEU A N 1
ATOM 982 C CA . LEU A 1 131 ? 4.850 -0.477 -1.256 1.00 98.25 131 LEU A CA 1
ATOM 983 C C . LEU A 1 131 ? 4.623 -1.867 -0.661 1.00 98.25 131 LEU A C 1
ATOM 985 O O . LEU A 1 131 ? 3.545 -2.126 -0.136 1.00 98.25 131 LEU A O 1
ATOM 989 N N . ALA A 1 132 ? 5.628 -2.745 -0.698 1.00 97.88 132 ALA A N 1
ATOM 990 C CA . ALA A 1 132 ? 5.524 -4.061 -0.071 1.00 97.88 132 ALA A CA 1
ATOM 991 C C . ALA A 1 132 ? 5.339 -3.951 1.454 1.00 97.88 132 ALA A C 1
ATOM 993 O O . ALA A 1 132 ? 4.454 -4.594 2.014 1.00 97.88 132 ALA A O 1
ATOM 994 N N . GLY A 1 133 ? 6.094 -3.067 2.118 1.00 97.06 133 GLY A N 1
ATOM 995 C CA . GLY A 1 133 ? 5.903 -2.784 3.545 1.00 97.06 133 GLY A CA 1
ATOM 996 C C . GLY A 1 133 ? 4.531 -2.174 3.860 1.00 97.06 133 GLY A C 1
ATOM 997 O O . GLY A 1 133 ? 3.896 -2.541 4.843 1.00 97.06 133 GLY A O 1
ATOM 998 N N . LEU A 1 134 ? 4.019 -1.289 3.000 1.00 97.00 134 LEU A N 1
ATOM 999 C CA . LEU A 1 134 ? 2.665 -0.738 3.132 1.00 97.00 134 LEU A CA 1
ATOM 1000 C C . LEU A 1 134 ? 1.569 -1.780 2.934 1.00 97.00 134 LEU A C 1
ATOM 1002 O O . LEU A 1 134 ? 0.523 -1.671 3.573 1.00 97.00 134 LEU A O 1
ATOM 1006 N N . ALA A 1 135 ? 1.789 -2.760 2.058 1.00 97.00 135 ALA A N 1
ATOM 1007 C CA . ALA A 1 135 ? 0.888 -3.890 1.907 1.00 97.00 135 ALA A CA 1
ATOM 1008 C C . ALA A 1 135 ? 0.854 -4.705 3.208 1.00 97.00 135 ALA A C 1
ATOM 1010 O O . ALA A 1 135 ? -0.227 -4.997 3.716 1.00 97.00 135 ALA A O 1
ATOM 1011 N N . ASP A 1 136 ? 2.016 -5.002 3.794 1.00 95.56 136 ASP A N 1
ATOM 1012 C CA . ASP A 1 136 ? 2.120 -5.726 5.064 1.00 95.56 136 ASP A CA 1
ATOM 1013 C C . ASP A 1 136 ? 1.410 -5.002 6.217 1.00 95.56 136 ASP A C 1
ATOM 1015 O O . ASP A 1 136 ? 0.622 -5.624 6.932 1.00 95.56 136 ASP A O 1
ATOM 1019 N N . ASP A 1 137 ? 1.611 -3.690 6.344 1.00 94.00 137 ASP A N 1
ATOM 1020 C CA . ASP A 1 137 ? 1.082 -2.866 7.441 1.00 94.00 137 ASP A CA 1
ATOM 1021 C C . ASP A 1 137 ? -0.304 -2.251 7.146 1.00 94.00 137 ASP A C 1
ATOM 1023 O O . ASP A 1 137 ? -0.756 -1.335 7.843 1.00 94.00 137 ASP A O 1
ATOM 1027 N N . ALA A 1 138 ? -0.987 -2.700 6.090 1.00 93.19 138 ALA A N 1
ATOM 1028 C CA . ALA A 1 138 ? -2.260 -2.123 5.673 1.00 93.19 138 ALA A CA 1
ATOM 1029 C C . ALA A 1 138 ? -3.358 -2.288 6.748 1.00 93.19 138 ALA A C 1
ATOM 1031 O O . ALA A 1 138 ? -3.599 -3.403 7.215 1.00 93.19 138 ALA A O 1
ATOM 1032 N N . PRO A 1 139 ? -4.098 -1.216 7.104 1.00 91.25 139 PRO A N 1
ATOM 1033 C CA . PRO A 1 139 ? -5.133 -1.288 8.136 1.00 91.25 139 PRO A CA 1
ATOM 1034 C C . PRO A 1 139 ? -6.412 -1.993 7.658 1.00 91.25 139 PRO A C 1
ATOM 1036 O O . PRO A 1 139 ? -7.240 -2.388 8.477 1.00 91.25 139 PRO A O 1
ATOM 1039 N N . THR A 1 140 ? -6.596 -2.146 6.343 1.00 92.06 140 THR A N 1
ATOM 1040 C CA . THR A 1 140 ? -7.727 -2.859 5.740 1.00 92.06 140 THR A CA 1
ATOM 1041 C C . THR A 1 140 ? -7.253 -3.771 4.613 1.00 92.06 140 THR A C 1
ATOM 1043 O O . THR A 1 140 ? -6.229 -3.519 3.971 1.00 92.06 140 THR A O 1
ATOM 1046 N N . ARG A 1 141 ? -8.037 -4.820 4.335 1.00 92.56 141 ARG A N 1
ATOM 1047 C CA . ARG A 1 141 ? -7.787 -5.750 3.224 1.00 92.56 141 ARG A CA 1
ATOM 1048 C C . ARG A 1 141 ? -7.729 -5.023 1.875 1.00 92.56 141 ARG A C 1
ATOM 1050 O O . ARG A 1 141 ? -6.873 -5.341 1.054 1.00 92.56 141 ARG A O 1
ATOM 1057 N N . ASP A 1 142 ? -8.588 -4.028 1.674 1.00 94.12 142 ASP A N 1
ATOM 1058 C CA . ASP A 1 142 ? -8.664 -3.276 0.417 1.00 94.12 142 ASP A CA 1
ATOM 1059 C C . ASP A 1 142 ? -7.406 -2.436 0.176 1.00 94.12 142 ASP A C 1
ATOM 1061 O O . ASP A 1 142 ? -6.888 -2.409 -0.933 1.00 94.12 142 ASP A O 1
ATOM 1065 N N . LEU A 1 143 ? -6.843 -1.811 1.216 1.00 95.31 143 LEU A N 1
ATOM 1066 C CA . LEU A 1 143 ? -5.605 -1.036 1.076 1.00 95.31 143 LEU A CA 1
ATOM 1067 C C . LEU A 1 143 ? -4.392 -1.922 0.775 1.00 95.31 143 LEU A C 1
ATOM 1069 O O . LEU A 1 143 ? -3.513 -1.521 0.009 1.00 95.31 143 LEU A O 1
ATOM 1073 N N . ARG A 1 144 ? -4.360 -3.142 1.328 1.00 96.00 144 ARG A N 1
ATOM 1074 C CA . ARG A 1 144 ? -3.361 -4.151 0.954 1.00 96.00 144 ARG A CA 1
ATOM 1075 C C . ARG A 1 144 ? -3.506 -4.539 -0.514 1.00 96.00 144 ARG A C 1
ATOM 1077 O O . ARG A 1 144 ? -2.508 -4.552 -1.229 1.00 96.00 144 ARG A O 1
ATOM 1084 N N . GLN A 1 145 ? -4.739 -4.796 -0.959 1.00 96.81 145 GLN A N 1
ATOM 1085 C CA . GLN A 1 145 ? -5.034 -5.117 -2.355 1.00 96.81 145 GLN A CA 1
ATOM 1086 C C . GLN A 1 145 ? -4.552 -4.005 -3.291 1.00 96.81 145 GLN A C 1
ATOM 1088 O O . GLN A 1 145 ? -3.830 -4.299 -4.233 1.00 96.81 145 GLN A O 1
ATOM 1093 N N . THR A 1 146 ? -4.821 -2.735 -2.976 1.00 97.50 146 THR A N 1
ATOM 1094 C CA . THR A 1 146 ? -4.346 -1.594 -3.775 1.00 97.50 146 THR A CA 1
ATOM 1095 C C . THR A 1 146 ? -2.822 -1.582 -3.937 1.00 97.50 146 THR A C 1
ATOM 1097 O O . THR A 1 146 ? -2.317 -1.301 -5.023 1.00 97.50 146 THR A O 1
ATOM 1100 N N . CYS A 1 147 ? -2.061 -1.904 -2.884 1.00 98.06 147 CYS A N 1
ATOM 1101 C CA . CYS A 1 147 ? -0.598 -1.977 -2.973 1.00 98.06 147 CYS A CA 1
ATOM 1102 C C . CYS A 1 147 ? -0.144 -3.113 -3.907 1.00 98.06 147 CYS A C 1
ATOM 1104 O O . CYS A 1 147 ? 0.747 -2.913 -4.733 1.00 98.06 147 CYS A O 1
ATOM 1106 N N . ILE A 1 148 ? -0.782 -4.283 -3.806 1.00 97.75 148 ILE A N 1
ATOM 1107 C CA . ILE A 1 148 ? -0.519 -5.441 -4.675 1.00 97.75 148 ILE A CA 1
ATOM 1108 C C . ILE A 1 148 ? -0.870 -5.108 -6.132 1.00 97.75 148 ILE A C 1
ATOM 1110 O O . ILE A 1 148 ? -0.077 -5.387 -7.032 1.00 97.75 148 ILE A O 1
ATOM 1114 N N . ASP A 1 149 ? -2.008 -4.454 -6.366 1.00 97.88 149 ASP A N 1
ATOM 1115 C CA . ASP A 1 149 ? -2.487 -4.075 -7.697 1.00 97.88 149 ASP A CA 1
ATOM 1116 C C . ASP A 1 149 ? -1.532 -3.105 -8.394 1.00 97.88 149 ASP A C 1
ATOM 1118 O O . ASP A 1 149 ? -1.303 -3.227 -9.596 1.00 97.88 149 ASP A O 1
ATOM 1122 N N . VAL A 1 150 ? -0.922 -2.174 -7.655 1.00 98.19 150 VAL A N 1
ATOM 1123 C CA . VAL A 1 150 ? 0.104 -1.268 -8.193 1.00 98.19 150 VAL A CA 1
ATOM 1124 C C . VAL A 1 150 ? 1.354 -2.034 -8.616 1.00 98.19 150 VAL A C 1
ATOM 1126 O O . VAL A 1 150 ? 1.877 -1.795 -9.705 1.00 98.19 150 VAL A O 1
ATOM 1129 N N . LEU A 1 151 ? 1.840 -2.957 -7.782 1.00 97.81 151 LEU A N 1
ATOM 1130 C CA . LEU A 1 151 ? 2.998 -3.789 -8.120 1.00 97.81 151 LEU A CA 1
ATOM 1131 C C . LEU A 1 151 ? 2.715 -4.628 -9.376 1.00 97.81 151 LEU A C 1
ATOM 1133 O O . LEU A 1 151 ? 3.542 -4.695 -10.286 1.00 97.81 151 LEU A O 1
ATOM 1137 N N . CYS A 1 152 ? 1.511 -5.189 -9.468 1.00 96.81 152 CYS A N 1
ATOM 1138 C CA . CYS A 1 152 ? 1.032 -5.905 -10.645 1.00 96.81 152 CYS A CA 1
ATOM 1139 C C . CYS A 1 152 ? 0.921 -4.992 -11.874 1.00 96.81 152 CYS A C 1
ATOM 1141 O O . CYS A 1 152 ? 1.383 -5.342 -12.956 1.00 96.81 152 CYS A O 1
ATOM 1143 N N . ALA A 1 153 ? 0.359 -3.791 -11.731 1.00 96.56 153 ALA A N 1
ATOM 1144 C CA . ALA A 1 153 ? 0.278 -2.800 -12.802 1.00 96.56 153 ALA A CA 1
ATOM 1145 C C . ALA A 1 153 ? 1.666 -2.419 -13.332 1.00 96.56 153 ALA A C 1
ATOM 1147 O O . ALA A 1 153 ? 1.853 -2.357 -14.545 1.00 96.56 153 ALA A O 1
ATOM 1148 N N . TYR A 1 154 ? 2.655 -2.255 -12.451 1.00 95.81 154 TYR A N 1
ATOM 1149 C CA . TYR A 1 154 ? 4.038 -2.009 -12.856 1.00 95.81 154 TYR A CA 1
ATOM 1150 C C . TYR A 1 154 ? 4.601 -3.167 -13.693 1.00 95.81 154 TYR A C 1
ATOM 1152 O O . TYR A 1 154 ? 5.233 -2.944 -14.726 1.00 95.81 154 TYR A O 1
ATOM 1160 N N . LEU A 1 155 ? 4.335 -4.416 -13.295 1.00 94.69 155 LEU A N 1
ATOM 1161 C CA . LEU A 1 155 ? 4.744 -5.595 -14.065 1.00 94.69 155 LEU A CA 1
ATOM 1162 C C . LEU A 1 155 ? 4.058 -5.688 -15.437 1.00 94.69 155 LEU A C 1
ATOM 1164 O O . LEU A 1 155 ? 4.637 -6.261 -16.363 1.00 94.69 155 LEU A O 1
ATOM 1168 N N . ARG A 1 156 ? 2.875 -5.096 -15.597 1.00 93.38 156 ARG A N 1
ATOM 1169 C CA . ARG A 1 156 ? 2.136 -5.044 -16.868 1.00 93.38 156 ARG A CA 1
ATOM 1170 C C . ARG A 1 156 ? 2.572 -3.913 -17.801 1.00 93.38 156 ARG A C 1
ATOM 1172 O O . ARG A 1 156 ? 2.159 -3.903 -18.958 1.00 93.38 156 ARG A O 1
ATOM 1179 N N . LEU A 1 157 ? 3.400 -2.972 -17.339 1.00 91.50 157 LEU A N 1
ATOM 1180 C CA . LEU A 1 157 ? 3.946 -1.933 -18.215 1.00 91.50 157 LEU A CA 1
ATOM 1181 C C . LEU A 1 157 ? 4.805 -2.551 -19.332 1.00 91.50 157 LEU A C 1
ATOM 1183 O O . LEU A 1 157 ? 5.515 -3.531 -19.070 1.00 91.50 157 LEU A O 1
ATOM 1187 N N . PRO A 1 158 ? 4.793 -1.965 -20.549 1.00 84.88 158 PRO A N 1
ATOM 1188 C CA . PRO A 1 158 ? 5.650 -2.403 -21.641 1.00 84.88 158 PRO A CA 1
ATOM 1189 C C . PRO A 1 158 ? 7.116 -2.477 -21.209 1.00 84.88 158 PRO A C 1
ATOM 1191 O O . PRO A 1 158 ? 7.659 -1.551 -20.601 1.00 84.88 158 PRO A O 1
ATOM 1194 N N . PHE A 1 159 ? 7.747 -3.599 -21.532 1.00 77.94 159 PHE A N 1
ATOM 1195 C CA . PHE A 1 159 ? 9.131 -3.890 -21.194 1.00 77.94 159 PHE A CA 1
ATOM 1196 C C . PHE A 1 159 ? 9.938 -3.998 -22.483 1.00 77.94 159 PHE A C 1
ATOM 1198 O O . PHE A 1 159 ? 9.572 -4.759 -23.381 1.00 77.94 159 PHE A O 1
ATOM 1205 N N . SER A 1 160 ? 11.010 -3.211 -22.587 1.00 79.75 160 SER A N 1
ATOM 1206 C CA . SER A 1 160 ? 11.926 -3.315 -23.720 1.00 79.75 160 SER A CA 1
ATOM 1207 C C . SER A 1 160 ? 12.596 -4.690 -23.696 1.00 79.75 160 SER A C 1
ATOM 1209 O O . SER A 1 160 ? 13.067 -5.100 -22.633 1.00 79.75 160 SER A O 1
ATOM 1211 N N . PRO A 1 161 ? 12.647 -5.406 -24.830 1.00 80.06 161 PRO A N 1
ATOM 1212 C CA . PRO A 1 161 ? 13.353 -6.676 -24.895 1.00 80.06 161 PRO A CA 1
ATOM 1213 C C . PRO A 1 161 ? 14.851 -6.472 -24.649 1.00 80.06 161 PRO A C 1
ATOM 1215 O O . PRO A 1 161 ? 15.373 -5.367 -24.825 1.00 80.06 161 PRO A O 1
ATOM 1218 N N . ASP A 1 162 ? 15.524 -7.556 -24.267 1.00 85.25 162 ASP A N 1
ATOM 1219 C CA . ASP A 1 162 ? 16.979 -7.593 -24.148 1.00 85.25 162 ASP A CA 1
ATOM 1220 C C . ASP A 1 162 ? 17.618 -7.070 -25.448 1.00 85.25 162 ASP A C 1
ATOM 1222 O O . ASP A 1 162 ? 17.293 -7.591 -26.523 1.00 85.25 162 ASP A O 1
ATOM 1226 N N . PRO A 1 163 ? 18.479 -6.034 -25.393 1.00 85.12 163 PRO A N 1
ATOM 1227 C CA . PRO A 1 163 ? 19.137 -5.514 -26.586 1.00 85.12 163 PRO A CA 1
ATOM 1228 C C . PRO A 1 163 ? 20.102 -6.519 -27.234 1.00 85.12 163 PRO A C 1
ATOM 1230 O O . PRO A 1 163 ? 20.507 -6.281 -28.372 1.00 85.12 163 PRO A O 1
ATOM 1233 N N . GLY A 1 164 ? 20.427 -7.629 -26.558 1.00 86.00 164 GLY A N 1
ATOM 1234 C CA . GLY A 1 164 ? 21.331 -8.661 -27.052 1.00 86.00 164 GLY A CA 1
ATOM 1235 C C . GLY A 1 164 ? 22.785 -8.202 -27.079 1.00 86.00 164 GLY A C 1
ATOM 1236 O O . GLY A 1 164 ? 23.127 -7.145 -26.551 1.00 86.00 164 GLY A O 1
ATOM 1237 N N . ASP A 1 165 ? 23.640 -9.009 -27.701 1.00 83.50 165 ASP A N 1
ATOM 1238 C CA . ASP A 1 165 ? 25.026 -8.626 -27.956 1.00 83.50 165 ASP A CA 1
ATOM 1239 C C . ASP A 1 165 ? 25.097 -7.588 -29.091 1.00 83.50 165 ASP A C 1
ATOM 1241 O O . ASP A 1 165 ? 24.230 -7.567 -29.979 1.00 83.50 165 ASP A O 1
ATOM 1245 N N . PRO A 1 166 ? 26.115 -6.707 -29.093 1.00 78.81 166 PRO A N 1
ATOM 1246 C CA . PRO A 1 166 ? 26.359 -5.824 -30.224 1.00 78.81 166 PRO A CA 1
ATOM 1247 C C . PRO A 1 166 ? 26.515 -6.637 -31.527 1.00 78.81 166 PRO A C 1
ATOM 1249 O O . PRO A 1 166 ? 27.008 -7.763 -31.486 1.00 78.81 166 PRO A O 1
ATOM 1252 N N . PRO A 1 167 ? 26.116 -6.092 -32.693 1.00 76.06 167 PRO A N 1
ATOM 1253 C CA . PRO A 1 167 ? 26.209 -6.804 -33.966 1.00 76.06 167 PRO A CA 1
ATOM 1254 C C . PRO A 1 167 ? 27.638 -7.287 -34.255 1.00 76.06 167 PRO A C 1
ATOM 1256 O O . PRO A 1 167 ? 28.549 -6.471 -34.418 1.00 76.06 167 PRO A O 1
ATOM 1259 N N . ASP A 1 168 ? 27.822 -8.605 -34.352 1.00 68.75 168 ASP A N 1
ATOM 1260 C CA . ASP A 1 168 ? 29.107 -9.215 -34.700 1.00 68.75 168 ASP A CA 1
ATOM 1261 C C . ASP A 1 168 ? 29.553 -8.794 -36.112 1.00 68.75 168 ASP A C 1
ATOM 1263 O O . ASP A 1 168 ? 28.783 -8.850 -37.073 1.00 68.75 168 ASP A O 1
ATOM 1267 N N . GLY A 1 169 ? 30.824 -8.405 -36.258 1.00 63.38 169 GLY A N 1
ATOM 1268 C CA . GLY A 1 169 ? 31.476 -8.251 -37.568 1.00 63.38 169 GLY A CA 1
ATOM 1269 C C . GLY A 1 169 ? 31.360 -6.885 -38.258 1.00 63.38 169 GLY A C 1
ATOM 1270 O O . GLY A 1 169 ? 31.878 -6.731 -39.363 1.00 63.38 169 GLY A O 1
ATOM 1271 N N . THR A 1 170 ? 30.765 -5.875 -37.621 1.00 64.69 170 THR A N 1
ATOM 1272 C CA . THR A 1 170 ? 30.818 -4.475 -38.088 1.00 64.69 170 THR A CA 1
ATOM 1273 C C . THR A 1 170 ? 31.548 -3.610 -37.072 1.00 64.69 170 THR A C 1
ATOM 1275 O O . THR A 1 170 ? 31.219 -3.645 -35.889 1.00 64.69 170 THR A O 1
ATOM 1278 N N . SER A 1 171 ? 32.520 -2.807 -37.520 1.00 76.88 171 SER A N 1
ATOM 1279 C CA . SER A 1 171 ? 33.110 -1.752 -36.690 1.00 76.88 171 SER A CA 1
ATOM 1280 C C . SER A 1 171 ? 32.013 -0.759 -36.312 1.00 76.88 171 SER A C 1
ATOM 1282 O O . SER A 1 171 ? 31.663 0.110 -37.110 1.00 76.88 171 SER A O 1
ATOM 1284 N N . LEU A 1 172 ? 31.432 -0.926 -35.123 1.00 79.75 172 LEU A N 1
ATOM 1285 C CA . LEU A 1 172 ? 30.496 0.039 -34.560 1.00 79.75 172 LEU A CA 1
ATOM 1286 C C . LEU A 1 172 ? 31.207 1.381 -34.410 1.00 79.75 172 LEU A C 1
ATOM 1288 O O . LEU A 1 172 ? 32.347 1.422 -33.936 1.00 79.75 172 LEU A O 1
ATOM 1292 N N . THR A 1 173 ? 30.529 2.462 -34.788 1.00 88.44 173 THR A N 1
ATOM 1293 C CA . THR A 1 173 ? 30.977 3.805 -34.413 1.00 88.44 173 THR A CA 1
ATOM 1294 C C . THR A 1 173 ? 30.915 3.957 -32.892 1.00 88.44 173 THR A C 1
ATOM 1296 O O . THR A 1 173 ? 30.152 3.250 -32.222 1.00 88.44 173 THR A O 1
ATOM 1299 N N . ASP A 1 174 ? 31.691 4.889 -32.337 1.00 89.12 174 ASP A N 1
ATOM 1300 C CA . ASP A 1 174 ? 31.657 5.171 -30.896 1.00 89.12 174 ASP A CA 1
ATOM 1301 C C . ASP A 1 174 ? 30.228 5.532 -30.441 1.00 89.12 174 ASP A C 1
ATOM 1303 O O . ASP A 1 174 ? 29.732 4.980 -29.462 1.00 89.12 174 ASP A O 1
ATOM 1307 N N . GLU A 1 175 ? 29.495 6.309 -31.247 1.00 90.25 175 GLU A N 1
ATOM 1308 C CA . GLU A 1 175 ? 28.082 6.645 -31.011 1.00 90.25 175 GLU A CA 1
ATOM 1309 C C . GLU A 1 175 ? 27.162 5.411 -30.942 1.00 90.25 175 GLU A C 1
ATOM 1311 O O . GLU A 1 175 ? 26.268 5.328 -30.098 1.00 90.25 175 GLU A O 1
ATOM 1316 N N . GLN A 1 176 ? 27.356 4.425 -31.827 1.00 89.69 176 GLN A N 1
ATOM 1317 C CA . GLN A 1 176 ? 26.553 3.198 -31.827 1.00 89.69 176 GLN A CA 1
ATOM 1318 C C . GLN A 1 176 ? 26.838 2.336 -30.595 1.00 89.69 176 GLN A C 1
ATOM 1320 O O . GLN A 1 176 ? 25.921 1.691 -30.077 1.00 89.69 176 GLN A O 1
ATOM 1325 N N . ARG A 1 177 ? 28.091 2.328 -30.127 1.00 87.88 177 ARG A N 1
ATOM 1326 C CA . ARG A 1 177 ? 28.496 1.619 -28.913 1.00 87.88 177 ARG A CA 1
ATOM 1327 C C . ARG A 1 177 ? 27.883 2.266 -27.675 1.00 87.88 177 ARG A C 1
ATOM 1329 O O . 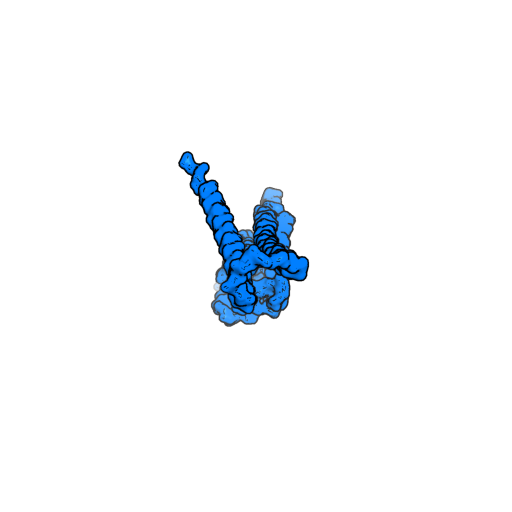ARG A 1 177 ? 27.209 1.568 -26.924 1.00 87.88 177 ARG A O 1
ATOM 1336 N N . GLU A 1 178 ? 28.012 3.582 -27.526 1.00 90.94 178 GLU A N 1
ATOM 1337 C CA . GLU A 1 178 ? 27.411 4.336 -26.418 1.00 90.94 178 GLU A CA 1
ATOM 1338 C C . GLU A 1 178 ? 25.884 4.159 -26.369 1.00 90.94 178 GLU A C 1
ATOM 1340 O O . GLU A 1 178 ? 25.309 3.893 -25.313 1.00 90.94 178 GLU A O 1
ATOM 1345 N N . ALA A 1 179 ? 25.207 4.213 -27.522 1.00 90.38 179 ALA A N 1
ATOM 1346 C CA . ALA A 1 179 ? 23.762 4.000 -27.593 1.00 90.38 179 ALA A CA 1
ATOM 1347 C C . ALA A 1 179 ? 23.341 2.560 -27.241 1.00 90.38 179 ALA A C 1
ATOM 1349 O O . ALA A 1 179 ? 22.255 2.345 -26.692 1.00 90.38 179 ALA A O 1
ATOM 1350 N N . HIS A 1 180 ? 24.158 1.558 -27.582 1.00 89.94 180 HIS A N 1
ATOM 1351 C CA . HIS A 1 180 ? 23.922 0.171 -27.179 1.00 89.94 180 HIS A CA 1
ATOM 1352 C C . HIS A 1 180 ? 24.132 -0.009 -25.669 1.00 89.94 180 HIS A C 1
ATOM 1354 O O . HIS A 1 180 ? 23.309 -0.643 -25.006 1.00 89.94 180 HIS A O 1
ATOM 1360 N N . GLU A 1 181 ? 25.182 0.596 -25.115 1.00 90.69 181 GLU A N 1
ATOM 1361 C CA . GLU A 1 181 ? 25.472 0.591 -23.682 1.00 90.69 181 GLU A CA 1
ATOM 1362 C C . GLU A 1 181 ? 24.351 1.255 -22.870 1.00 90.69 181 GLU A C 1
ATOM 1364 O O . GLU A 1 181 ? 23.869 0.648 -21.913 1.00 90.69 181 GLU A O 1
ATOM 1369 N N . ASP A 1 182 ? 23.846 2.424 -23.283 1.00 91.69 182 ASP A N 1
ATOM 1370 C CA . ASP A 1 182 ? 22.700 3.080 -22.629 1.00 91.69 182 ASP A CA 1
ATOM 1371 C C . ASP A 1 182 ? 21.451 2.186 -22.636 1.00 91.69 182 ASP A C 1
ATOM 1373 O O . ASP A 1 182 ? 20.831 1.951 -21.595 1.00 91.69 182 ASP A O 1
ATOM 1377 N N . LYS A 1 183 ? 21.109 1.597 -23.791 1.00 91.44 183 LYS A N 1
ATOM 1378 C CA . LYS A 1 183 ? 19.985 0.649 -23.892 1.00 91.44 183 LYS A CA 1
ATOM 1379 C C . LYS A 1 183 ? 20.169 -0.550 -22.964 1.00 91.44 183 LYS A C 1
ATOM 1381 O O . LYS A 1 183 ? 19.213 -0.953 -22.300 1.00 91.44 183 LYS A O 1
ATOM 1386 N N . SER A 1 184 ? 21.378 -1.105 -22.905 1.00 91.56 184 SER A N 1
ATOM 1387 C CA . SER A 1 184 ? 21.714 -2.246 -22.053 1.00 91.56 184 SER A CA 1
ATOM 1388 C C . SER A 1 184 ? 21.620 -1.900 -20.567 1.00 91.56 184 SER A C 1
ATOM 1390 O O . SER A 1 184 ? 21.052 -2.670 -19.789 1.00 91.56 184 SER A O 1
ATOM 1392 N N . ASN A 1 185 ? 22.105 -0.725 -20.165 1.00 91.88 185 ASN A N 1
ATOM 1393 C CA . ASN A 1 185 ? 22.013 -0.244 -18.789 1.00 91.88 185 ASN A CA 1
ATOM 1394 C C . ASN A 1 185 ? 20.553 -0.026 -18.382 1.00 91.88 185 ASN A C 1
ATOM 1396 O O . ASN A 1 185 ? 20.107 -0.583 -17.379 1.00 91.88 185 ASN A O 1
ATOM 1400 N N . ARG A 1 186 ? 19.766 0.671 -19.211 1.00 91.19 186 ARG A N 1
ATOM 1401 C CA . ARG A 1 186 ? 18.333 0.895 -18.960 1.00 91.19 186 ARG A CA 1
ATOM 1402 C C . ARG A 1 186 ? 17.542 -0.410 -18.869 1.00 91.19 186 ARG A C 1
ATOM 1404 O O . AR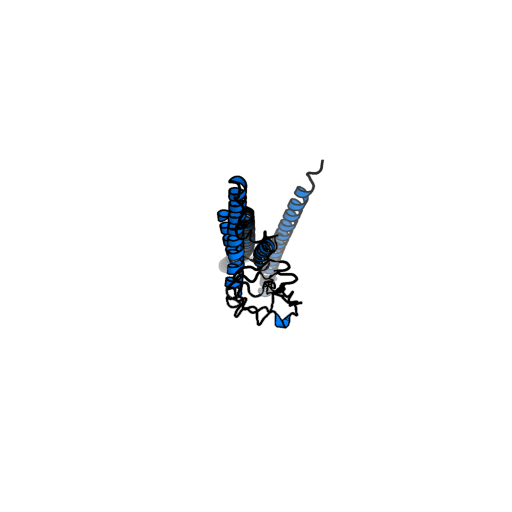G A 1 186 ? 16.668 -0.534 -18.010 1.00 91.19 186 ARG A O 1
ATOM 1411 N N . TYR A 1 187 ? 17.855 -1.385 -19.726 1.00 91.69 187 TYR A N 1
ATOM 1412 C CA . TYR A 1 187 ? 17.265 -2.722 -19.672 1.00 91.69 187 TYR A CA 1
ATOM 1413 C C . TYR A 1 187 ? 17.568 -3.415 -18.338 1.00 91.69 187 TYR A C 1
ATOM 1415 O O . TYR A 1 187 ? 16.636 -3.839 -17.653 1.00 91.69 187 TYR A O 1
ATOM 1423 N N . ARG A 1 188 ? 18.844 -3.471 -17.926 1.00 91.62 188 ARG A N 1
ATOM 1424 C CA . ARG A 1 188 ? 19.260 -4.086 -16.653 1.00 91.62 188 ARG A CA 1
ATOM 1425 C C . ARG A 1 188 ? 18.589 -3.415 -15.460 1.00 91.62 188 ARG A C 1
ATOM 1427 O O . ARG A 1 188 ? 17.985 -4.091 -14.638 1.00 91.62 188 ARG A O 1
ATOM 1434 N N . GLU A 1 189 ? 18.612 -2.090 -15.399 1.00 93.19 189 GLU A N 1
ATOM 1435 C CA . GLU A 1 189 ? 17.994 -1.317 -14.321 1.00 93.19 189 GLU A CA 1
ATOM 1436 C C . GLU A 1 189 ? 16.483 -1.554 -14.200 1.00 93.19 189 GLU A C 1
ATOM 1438 O O . GLU A 1 189 ? 15.952 -1.691 -13.096 1.00 93.19 189 GLU A O 1
ATOM 1443 N N . GLN A 1 190 ? 15.763 -1.592 -15.325 1.00 91.75 190 GLN A N 1
ATOM 1444 C CA . GLN A 1 190 ? 14.331 -1.888 -15.321 1.00 91.75 190 GLN A CA 1
ATOM 1445 C C . GLN A 1 190 ? 14.071 -3.344 -14.918 1.00 91.75 190 GLN A C 1
ATOM 1447 O O . GLN A 1 190 ? 13.137 -3.617 -14.158 1.00 91.75 190 GLN A O 1
ATOM 1452 N N . ARG A 1 191 ? 14.907 -4.269 -15.396 1.00 92.00 191 ARG A N 1
ATOM 1453 C CA . ARG A 1 191 ? 14.833 -5.692 -15.067 1.00 92.00 191 ARG A CA 1
ATOM 1454 C C . ARG A 1 191 ? 15.020 -5.937 -13.572 1.00 92.00 191 ARG A C 1
ATOM 1456 O O . ARG A 1 191 ? 14.198 -6.635 -12.986 1.00 92.00 191 ARG A O 1
ATOM 1463 N N . GLU A 1 192 ? 15.996 -5.295 -12.934 1.00 94.19 192 GLU A N 1
ATOM 1464 C CA . GLU A 1 192 ? 16.226 -5.395 -11.483 1.00 94.19 192 GLU A CA 1
ATOM 1465 C C . GLU A 1 192 ? 14.993 -4.989 -10.661 1.00 94.19 192 GLU A C 1
ATOM 1467 O O . GLU A 1 192 ? 14.600 -5.679 -9.713 1.00 94.19 192 GLU A O 1
ATOM 1472 N N . VAL A 1 193 ? 14.315 -3.902 -11.050 1.00 95.75 193 VAL A N 1
ATOM 1473 C CA . VAL A 1 193 ? 13.074 -3.467 -10.386 1.00 95.75 193 VAL A CA 1
ATOM 1474 C C . VAL A 1 193 ? 11.977 -4.518 -10.544 1.00 95.75 193 VAL A C 1
ATOM 1476 O O . VAL A 1 193 ? 11.359 -4.916 -9.557 1.00 95.75 193 VAL A O 1
ATOM 1479 N N . ARG A 1 194 ? 11.750 -5.013 -11.766 1.00 94.69 194 ARG A N 1
ATOM 1480 C CA . ARG A 1 194 ? 10.716 -6.025 -12.047 1.00 94.69 194 ARG A CA 1
ATOM 1481 C C . ARG A 1 194 ? 10.982 -7.333 -11.304 1.00 94.69 194 ARG A C 1
ATOM 1483 O O . ARG A 1 194 ? 10.067 -7.892 -10.706 1.00 94.69 194 ARG A O 1
ATOM 1490 N N . HIS A 1 195 ? 12.230 -7.791 -11.291 1.00 94.25 195 HIS A N 1
ATOM 1491 C CA . HIS A 1 195 ? 12.652 -9.010 -10.596 1.00 94.25 195 HIS A CA 1
ATOM 1492 C C . HIS A 1 195 ? 12.474 -8.883 -9.090 1.00 94.25 195 HIS A C 1
ATOM 1494 O O . HIS A 1 195 ? 12.003 -9.816 -8.444 1.00 94.25 195 HIS A O 1
ATOM 1500 N N . THR A 1 196 ? 12.758 -7.704 -8.538 1.00 96.62 196 THR A N 1
ATOM 1501 C CA . THR A 1 196 ? 12.487 -7.411 -7.129 1.00 96.62 196 THR A CA 1
ATOM 1502 C C . THR A 1 196 ? 10.996 -7.523 -6.814 1.00 96.62 196 THR A C 1
ATOM 1504 O O . THR A 1 196 ? 10.637 -8.148 -5.818 1.00 96.62 196 THR A O 1
ATOM 1507 N N . ILE A 1 197 ? 10.121 -6.988 -7.672 1.00 97.06 197 ILE A N 1
ATOM 1508 C CA . ILE A 1 197 ? 8.666 -7.100 -7.494 1.00 97.06 197 ILE A CA 1
ATOM 1509 C C . ILE A 1 197 ? 8.217 -8.568 -7.548 1.00 97.06 197 ILE A C 1
ATOM 1511 O O . ILE A 1 197 ? 7.506 -9.014 -6.649 1.00 97.06 197 ILE A O 1
ATOM 1515 N N . LEU A 1 198 ? 8.651 -9.329 -8.560 1.00 94.88 198 LEU A N 1
ATOM 1516 C CA . LEU A 1 198 ? 8.315 -10.752 -8.709 1.00 94.88 198 LEU A CA 1
ATOM 1517 C C . LEU A 1 198 ? 8.756 -11.568 -7.489 1.00 94.88 198 LEU A C 1
ATOM 1519 O O . LEU A 1 198 ? 7.969 -12.344 -6.943 1.00 94.88 198 LEU A O 1
ATOM 1523 N N . ARG A 1 199 ? 9.986 -11.339 -7.017 1.00 95.00 199 ARG A N 1
ATOM 1524 C CA . ARG A 1 199 ? 10.525 -11.990 -5.822 1.00 95.00 199 ARG A CA 1
ATOM 1525 C C . ARG A 1 199 ? 9.687 -11.675 -4.588 1.00 95.00 199 ARG A C 1
ATOM 1527 O O . ARG A 1 199 ? 9.310 -12.600 -3.881 1.00 95.00 199 ARG A O 1
ATOM 1534 N N . LEU A 1 200 ? 9.365 -10.401 -4.344 1.00 96.50 200 LEU A N 1
ATOM 1535 C CA . LEU A 1 200 ? 8.545 -10.004 -3.195 1.00 96.50 200 LEU A CA 1
ATOM 1536 C C . LEU A 1 200 ? 7.155 -10.642 -3.257 1.00 96.50 200 LEU A C 1
ATOM 1538 O O . LEU A 1 200 ? 6.718 -11.231 -2.272 1.00 96.50 200 LEU A O 1
ATOM 1542 N N . ILE A 1 201 ? 6.491 -10.601 -4.415 1.00 95.38 201 ILE A N 1
ATOM 1543 C CA . ILE A 1 201 ? 5.197 -11.266 -4.609 1.00 95.38 201 ILE A CA 1
ATOM 1544 C C . ILE A 1 201 ? 5.305 -12.754 -4.245 1.00 95.38 201 ILE A C 1
ATOM 1546 O O . ILE A 1 201 ? 4.546 -13.227 -3.400 1.00 95.38 201 ILE A O 1
ATOM 1550 N N . GLY A 1 202 ? 6.270 -13.483 -4.812 1.00 92.50 202 GLY A N 1
ATOM 1551 C CA . GLY A 1 202 ? 6.479 -14.898 -4.486 1.00 92.50 202 GLY A CA 1
ATOM 1552 C C . GLY A 1 202 ? 6.732 -15.123 -2.990 1.00 92.50 202 GLY A C 1
ATOM 1553 O O . GLY A 1 202 ? 6.059 -15.936 -2.354 1.00 92.50 202 GLY A O 1
ATOM 1554 N N . ASP A 1 203 ? 7.638 -14.343 -2.395 1.00 93.81 203 ASP A N 1
ATOM 1555 C CA . ASP A 1 203 ? 7.984 -14.418 -0.973 1.00 93.81 203 ASP A CA 1
ATOM 1556 C C . ASP A 1 203 ? 6.753 -14.241 -0.066 1.00 93.81 203 ASP A C 1
ATOM 1558 O O . ASP A 1 203 ? 6.621 -14.962 0.923 1.00 93.81 203 ASP A O 1
ATOM 1562 N N . HIS A 1 204 ? 5.841 -13.319 -0.392 1.00 95.12 204 HIS A N 1
ATOM 1563 C CA . HIS A 1 204 ? 4.629 -13.062 0.393 1.00 95.12 204 HIS A CA 1
ATOM 1564 C C . HIS A 1 204 ? 3.517 -14.093 0.175 1.00 95.12 204 HIS A C 1
ATOM 1566 O O . HIS A 1 204 ? 2.787 -14.401 1.121 1.00 95.12 204 HIS A O 1
ATOM 1572 N N . TYR A 1 205 ? 3.388 -14.657 -1.028 1.00 91.44 205 TYR A N 1
ATOM 1573 C CA . TYR A 1 205 ? 2.405 -15.709 -1.309 1.00 91.44 205 TYR A CA 1
ATOM 1574 C C . TYR A 1 205 ? 2.819 -17.076 -0.753 1.00 91.44 205 TYR A C 1
ATOM 1576 O O . TYR A 1 205 ? 1.950 -17.865 -0.394 1.00 91.44 205 TYR A O 1
ATOM 1584 N N . ARG A 1 206 ? 4.118 -17.363 -0.600 1.00 90.00 206 ARG A N 1
ATOM 1585 C CA . ARG A 1 206 ? 4.581 -18.604 0.056 1.00 90.00 206 ARG A CA 1
ATOM 1586 C C . ARG A 1 206 ? 4.379 -18.617 1.571 1.00 90.00 206 ARG A C 1
ATOM 1588 O O . ARG A 1 206 ? 4.493 -19.668 2.198 1.00 90.00 206 ARG A O 1
ATOM 1595 N N . ARG A 1 207 ? 4.099 -17.468 2.192 1.00 90.94 207 ARG A N 1
ATOM 1596 C CA . ARG A 1 207 ? 3.818 -17.419 3.633 1.00 90.94 207 ARG A CA 1
ATOM 1597 C C . ARG A 1 207 ? 2.477 -18.094 3.922 1.00 90.94 207 ARG A C 1
ATOM 1599 O O . ARG A 1 207 ? 1.536 -17.850 3.173 1.00 90.94 207 ARG A O 1
ATOM 1606 N N . PRO A 1 208 ? 2.352 -18.876 5.009 1.00 86.50 208 PRO A N 1
ATOM 1607 C CA . PRO A 1 208 ? 1.087 -19.506 5.364 1.00 86.50 208 PRO A CA 1
ATOM 1608 C C . PRO A 1 208 ? -0.046 -18.486 5.511 1.00 86.50 208 PRO A C 1
ATOM 1610 O O . PRO A 1 208 ? 0.142 -17.419 6.116 1.00 86.50 208 PRO A O 1
ATOM 1613 N N . GLN A 1 209 ? -1.227 -18.834 4.994 1.00 82.44 209 GLN A N 1
ATOM 1614 C CA . GLN A 1 209 ? -2.435 -18.027 5.145 1.00 82.44 209 GLN A CA 1
ATOM 1615 C C . GLN A 1 209 ? -2.717 -17.751 6.632 1.00 82.44 209 GLN A C 1
ATOM 1617 O O . GLN A 1 209 ? -2.504 -18.602 7.493 1.00 82.44 209 GLN A O 1
ATOM 1622 N N . GLY A 1 210 ? -3.168 -16.534 6.942 1.00 79.00 210 GLY A N 1
ATOM 1623 C CA . GLY A 1 210 ? -3.430 -16.091 8.316 1.00 79.00 210 GLY A CA 1
ATOM 1624 C C . GLY A 1 210 ? -2.224 -15.471 9.030 1.00 79.00 210 GLY A C 1
ATOM 1625 O O . GLY A 1 210 ? -2.396 -14.848 10.075 1.00 79.00 210 GLY A O 1
ATOM 1626 N N . THR A 1 211 ? -1.015 -15.553 8.461 1.00 86.69 211 THR A N 1
ATOM 1627 C CA . THR A 1 211 ? 0.119 -14.748 8.943 1.00 86.69 211 THR A CA 1
ATOM 1628 C C . THR A 1 211 ? -0.029 -13.287 8.508 1.00 86.69 211 THR A C 1
ATOM 1630 O O . THR A 1 211 ? -0.512 -12.999 7.413 1.00 86.69 211 THR A O 1
ATOM 1633 N N . SER A 1 212 ? 0.408 -12.340 9.347 1.00 83.12 212 SER A N 1
ATOM 1634 C CA . SER A 1 212 ? 0.194 -10.899 9.120 1.00 83.12 212 SER A CA 1
ATOM 1635 C C . SER A 1 212 ? 0.744 -10.382 7.784 1.00 83.12 212 SER A C 1
ATOM 1637 O O . SER A 1 212 ? 0.143 -9.484 7.199 1.00 83.12 212 SER A O 1
ATOM 1639 N N . ARG A 1 213 ? 1.834 -10.981 7.282 1.00 90.81 213 ARG A N 1
ATOM 1640 C CA . ARG A 1 213 ? 2.512 -10.627 6.018 1.00 90.81 213 ARG A CA 1
ATOM 1641 C C . ARG A 1 213 ? 2.175 -11.542 4.838 1.00 90.81 213 ARG A C 1
ATOM 1643 O O . ARG A 1 213 ? 2.795 -11.427 3.785 1.00 90.81 213 ARG A O 1
ATOM 1650 N N . SER A 1 214 ? 1.264 -12.498 5.009 1.00 92.94 214 SER A N 1
ATOM 1651 C CA . SER A 1 214 ? 0.816 -13.336 3.895 1.00 92.94 214 SER A CA 1
ATOM 1652 C C . SER A 1 214 ? -0.046 -12.520 2.943 1.00 92.94 214 SER A C 1
ATOM 1654 O O . SER A 1 214 ? -0.965 -11.820 3.374 1.00 92.94 214 SER A O 1
ATOM 1656 N N . TRP A 1 215 ? 0.224 -12.653 1.646 1.00 94.31 215 TRP A N 1
ATOM 1657 C CA . TRP A 1 215 ? -0.636 -12.099 0.596 1.00 94.31 215 TRP A CA 1
ATOM 1658 C C . TRP A 1 215 ? -1.594 -13.150 0.016 1.00 94.31 215 TRP A C 1
ATOM 1660 O O . TRP A 1 215 ? -2.399 -12.827 -0.852 1.00 94.31 215 TRP A O 1
ATOM 1670 N N . GLN A 1 216 ? -1.579 -14.391 0.526 1.00 91.38 216 GLN A N 1
ATOM 1671 C CA . GLN A 1 216 ? -2.602 -15.382 0.181 1.00 91.38 216 GLN A CA 1
ATOM 1672 C C . GLN A 1 216 ? -4.005 -14.857 0.509 1.00 91.38 216 GLN A C 1
ATOM 1674 O O . GLN A 1 216 ? -4.229 -14.261 1.565 1.00 91.38 216 GLN A O 1
ATOM 1679 N N . GLY A 1 217 ? -4.944 -15.100 -0.405 1.00 89.25 217 GLY A N 1
ATOM 1680 C CA . GLY A 1 217 ? -6.307 -14.582 -0.329 1.00 89.25 217 GLY A CA 1
ATOM 1681 C C . GLY A 1 217 ? -6.488 -13.190 -0.937 1.00 89.25 217 GLY A C 1
ATOM 1682 O O . GLY A 1 217 ? -7.597 -12.675 -0.875 1.00 89.25 217 GLY A O 1
ATOM 1683 N N . HIS A 1 218 ? -5.452 -12.582 -1.524 1.00 93.00 218 HIS A N 1
ATOM 1684 C CA . HIS A 1 218 ? -5.562 -11.391 -2.374 1.00 93.00 218 HIS A CA 1
ATOM 1685 C C . HIS A 1 218 ? -5.586 -11.753 -3.858 1.00 93.00 218 HIS A C 1
ATOM 1687 O O . HIS A 1 218 ? -5.171 -12.844 -4.247 1.00 93.00 218 HIS A O 1
ATOM 1693 N N . ASN A 1 219 ? -6.086 -10.836 -4.686 1.00 93.00 219 ASN A N 1
ATOM 1694 C CA . ASN A 1 219 ? -6.041 -11.003 -6.133 1.00 93.00 219 ASN A CA 1
ATOM 1695 C C . ASN A 1 219 ? -4.632 -10.695 -6.647 1.00 93.00 219 ASN A C 1
ATOM 1697 O O . ASN A 1 219 ? -4.001 -9.735 -6.197 1.00 93.00 219 ASN A O 1
ATOM 1701 N N . LEU A 1 220 ? -4.166 -11.486 -7.608 1.00 93.19 220 LEU A N 1
ATOM 1702 C CA . LEU A 1 220 ? -2.909 -11.290 -8.310 1.00 93.19 220 LEU A CA 1
ATOM 1703 C C . LEU A 1 220 ? -3.176 -11.260 -9.817 1.00 93.19 220 LEU A C 1
ATOM 1705 O O . LEU A 1 220 ? -3.383 -12.299 -10.441 1.00 93.19 220 LEU A O 1
ATOM 1709 N N . ASP A 1 221 ? -3.192 -10.057 -10.385 1.00 92.81 221 ASP A N 1
ATOM 1710 C CA . ASP A 1 221 ? -3.449 -9.822 -11.807 1.00 92.81 221 ASP A CA 1
ATOM 1711 C C . ASP A 1 221 ? -2.135 -9.600 -12.569 1.00 92.81 221 ASP A C 1
ATOM 1713 O O . ASP A 1 221 ? -1.604 -8.491 -12.639 1.00 92.81 221 ASP A O 1
ATOM 1717 N N . LEU A 1 222 ? -1.611 -10.667 -13.167 1.00 91.06 222 LEU A N 1
ATOM 1718 C CA . LEU A 1 222 ? -0.422 -10.642 -14.019 1.00 91.06 222 LEU A CA 1
ATOM 1719 C C . LEU A 1 222 ? -0.792 -10.689 -15.509 1.00 91.06 222 LEU A C 1
ATOM 1721 O O . LEU A 1 222 ? 0.033 -11.060 -16.346 1.00 91.06 222 LEU A O 1
ATOM 1725 N N . THR A 1 223 ? -2.018 -10.285 -15.856 1.00 88.62 223 THR A N 1
ATOM 1726 C CA . THR A 1 223 ? -2.519 -10.252 -17.234 1.00 88.62 223 THR A CA 1
ATOM 1727 C C . THR A 1 223 ? -1.601 -9.429 -18.132 1.00 88.62 223 THR A C 1
ATOM 1729 O O . THR A 1 223 ? -1.351 -8.254 -17.871 1.00 88.62 223 THR A O 1
ATOM 1732 N N . GLY A 1 224 ? -1.095 -10.025 -19.210 1.00 86.19 224 GLY A N 1
ATOM 1733 C CA . GLY A 1 224 ? -0.207 -9.352 -20.161 1.00 86.19 224 GLY A CA 1
ATOM 1734 C C . GLY A 1 224 ? 1.198 -9.046 -19.631 1.00 86.19 224 GLY A C 1
ATOM 1735 O O . GLY A 1 224 ? 1.999 -8.457 -20.355 1.00 86.19 224 GLY A O 1
ATOM 1736 N N . ALA A 1 225 ? 1.532 -9.431 -18.395 1.00 89.81 225 ALA A N 1
ATOM 1737 C CA . ALA A 1 225 ? 2.855 -9.184 -17.837 1.00 89.81 225 ALA A CA 1
ATOM 1738 C C . ALA A 1 225 ? 3.919 -10.067 -18.513 1.00 89.81 225 ALA A C 1
ATOM 1740 O O . ALA A 1 225 ? 3.697 -11.250 -18.778 1.00 89.81 225 ALA A O 1
ATOM 1741 N N . SER A 1 226 ? 5.105 -9.500 -18.752 1.00 86.44 226 SER A N 1
ATOM 1742 C CA . SER A 1 226 ? 6.297 -10.265 -19.142 1.00 86.44 226 SER A CA 1
ATOM 1743 C C . SER A 1 226 ? 7.011 -10.775 -17.890 1.00 86.44 226 SER A C 1
ATOM 1745 O O . SER A 1 226 ? 7.553 -9.976 -17.124 1.00 86.44 226 SER A O 1
ATOM 1747 N N . ILE A 1 227 ? 7.011 -12.087 -17.670 1.00 86.06 227 ILE A N 1
ATOM 1748 C CA . ILE A 1 227 ? 7.660 -12.731 -16.525 1.00 86.06 227 ILE A CA 1
ATOM 1749 C C . ILE A 1 227 ? 8.971 -13.350 -17.019 1.00 86.06 227 ILE A C 1
ATOM 1751 O O . ILE A 1 227 ? 8.969 -14.356 -17.727 1.00 86.06 227 ILE A O 1
ATOM 1755 N N . ASP A 1 228 ? 10.084 -12.712 -16.667 1.00 83.56 228 ASP A N 1
ATOM 1756 C CA . ASP A 1 228 ? 11.449 -13.057 -17.089 1.00 83.56 228 ASP A CA 1
ATOM 1757 C C . ASP A 1 228 ? 12.394 -13.321 -15.895 1.00 83.56 228 ASP A C 1
ATOM 1759 O O . ASP A 1 228 ? 13.619 -13.366 -16.047 1.00 83.56 228 ASP A O 1
ATOM 1763 N N . GLY A 1 229 ? 11.821 -13.463 -14.697 1.00 81.00 229 GLY A N 1
ATOM 1764 C CA . GLY A 1 229 ? 12.513 -13.688 -13.430 1.00 81.00 229 GLY A CA 1
ATOM 1765 C C . GLY A 1 229 ? 11.854 -14.767 -12.578 1.00 81.00 229 GLY A C 1
ATOM 1766 O O . GLY A 1 229 ? 10.843 -15.358 -12.961 1.00 81.00 229 GLY A O 1
ATOM 1767 N N . TRP A 1 230 ? 12.437 -15.024 -11.406 1.00 80.00 230 TRP A N 1
ATOM 1768 C CA . TRP A 1 230 ? 11.936 -16.045 -10.489 1.00 80.00 230 TRP A CA 1
ATOM 1769 C C . TRP A 1 230 ? 10.613 -15.613 -9.849 1.00 80.00 230 TRP A C 1
ATOM 1771 O O . TRP A 1 230 ? 10.550 -14.605 -9.142 1.00 80.00 230 TRP A O 1
ATOM 1781 N N . LEU A 1 231 ? 9.569 -16.409 -10.067 1.00 84.44 231 LEU A N 1
ATOM 1782 C CA . LEU A 1 231 ? 8.269 -16.267 -9.427 1.00 84.44 231 LEU A CA 1
ATOM 1783 C C . LEU A 1 231 ? 7.797 -17.653 -8.996 1.00 84.44 231 LEU A C 1
ATOM 1785 O O . LEU A 1 231 ? 7.545 -18.522 -9.829 1.00 84.44 231 LEU A O 1
ATOM 1789 N N . ASP A 1 232 ? 7.702 -17.853 -7.688 1.00 80.81 232 ASP A N 1
ATOM 1790 C CA . ASP A 1 232 ? 7.450 -19.159 -7.095 1.00 80.81 232 ASP A CA 1
ATOM 1791 C C . ASP A 1 232 ? 6.320 -19.074 -6.070 1.00 80.81 232 ASP A C 1
ATOM 1793 O O . ASP A 1 232 ? 6.361 -18.282 -5.127 1.00 80.81 232 ASP A O 1
ATOM 1797 N N . PHE A 1 233 ? 5.318 -19.921 -6.288 1.00 84.12 233 PHE A N 1
ATOM 1798 C CA . PHE A 1 233 ? 4.109 -20.046 -5.480 1.00 84.12 233 PHE A CA 1
ATOM 1799 C C . PHE A 1 233 ? 4.021 -21.415 -4.796 1.00 84.12 233 PHE A C 1
ATOM 1801 O O . PHE A 1 233 ? 2.932 -21.863 -4.439 1.00 84.12 233 PHE A O 1
ATOM 1808 N N . THR A 1 234 ? 5.144 -22.118 -4.633 1.00 79.94 234 THR A N 1
ATOM 1809 C CA . THR A 1 234 ? 5.176 -23.427 -3.977 1.00 79.94 234 THR A CA 1
ATOM 1810 C C . THR A 1 234 ? 4.568 -23.335 -2.577 1.00 79.94 234 THR A C 1
ATOM 1812 O O . THR A 1 234 ? 4.998 -22.537 -1.746 1.00 79.94 234 THR A O 1
ATOM 1815 N N . GLY A 1 235 ? 3.537 -24.147 -2.323 1.00 77.38 235 GLY A N 1
ATOM 1816 C CA . GLY A 1 235 ? 2.795 -24.150 -1.057 1.00 77.38 235 GLY A CA 1
ATOM 1817 C C . GLY A 1 235 ? 1.787 -23.005 -0.882 1.00 77.38 235 GLY A C 1
ATOM 1818 O O . GLY A 1 235 ? 1.155 -22.920 0.170 1.00 77.38 235 GLY A O 1
ATOM 1819 N N . ALA A 1 236 ? 1.604 -22.136 -1.882 1.00 82.38 236 ALA A N 1
ATOM 1820 C CA . ALA A 1 236 ? 0.597 -21.082 -1.834 1.00 82.38 236 ALA A CA 1
ATOM 1821 C C . ALA A 1 236 ? -0.814 -21.635 -2.088 1.00 82.38 236 ALA A C 1
ATOM 1823 O O . ALA A 1 236 ? -1.025 -22.438 -3.001 1.00 82.38 236 ALA A O 1
ATOM 1824 N N . THR A 1 237 ? -1.793 -21.173 -1.307 1.00 80.25 237 THR A N 1
ATOM 1825 C CA . THR A 1 237 ? -3.210 -21.513 -1.490 1.00 80.25 237 THR A CA 1
ATOM 1826 C C . THR A 1 237 ? -3.977 -20.300 -2.017 1.00 80.25 237 THR A C 1
ATOM 1828 O O . THR A 1 237 ? -3.882 -19.201 -1.474 1.00 80.25 237 THR A O 1
ATOM 1831 N N . PHE A 1 238 ? -4.756 -20.503 -3.081 1.00 77.25 238 PHE A N 1
ATOM 1832 C CA . PHE A 1 238 ? -5.603 -19.484 -3.707 1.00 77.25 238 PHE A CA 1
ATOM 1833 C C . PHE A 1 238 ? -7.075 -19.876 -3.511 1.00 77.25 238 PHE A C 1
ATOM 1835 O O . PHE A 1 238 ? -7.687 -20.472 -4.395 1.00 77.25 238 PHE A O 1
ATOM 1842 N N . SER A 1 239 ? -7.611 -19.641 -2.309 1.00 71.81 239 SER A N 1
ATOM 1843 C CA . SER A 1 239 ? -9.016 -19.923 -1.961 1.00 71.81 239 SER A CA 1
ATOM 1844 C C . SER A 1 239 ? -9.922 -18.700 -2.119 1.00 71.81 239 SER A C 1
ATOM 1846 O O . SER A 1 239 ? -11.007 -18.818 -2.678 1.00 71.81 239 SER A O 1
ATOM 1848 N N . ASP A 1 240 ? -9.453 -17.532 -1.668 1.00 74.06 240 ASP A N 1
ATOM 1849 C CA . ASP A 1 240 ? -10.257 -16.298 -1.565 1.00 74.06 240 ASP A CA 1
ATOM 1850 C C . ASP A 1 240 ? -9.799 -15.177 -2.519 1.00 74.06 240 ASP A C 1
ATOM 1852 O O . ASP A 1 240 ? -10.356 -14.078 -2.519 1.00 74.06 240 ASP A O 1
ATOM 1856 N N . GLY A 1 241 ? -8.756 -15.437 -3.310 1.00 72.00 241 GLY A N 1
ATOM 1857 C CA . GLY A 1 241 ? -8.167 -14.496 -4.260 1.00 72.00 241 GLY A CA 1
ATOM 1858 C C . GLY A 1 241 ? -8.030 -15.116 -5.645 1.00 72.00 241 GLY A C 1
ATOM 1859 O O . GLY A 1 241 ? -7.777 -16.316 -5.768 1.00 72.00 241 GLY A O 1
ATOM 1860 N N . ASN A 1 242 ? -8.205 -14.301 -6.685 1.00 81.00 242 ASN A N 1
ATOM 1861 C CA . ASN A 1 242 ? -8.035 -14.728 -8.068 1.00 81.00 242 ASN A CA 1
ATOM 1862 C C . ASN A 1 242 ? -6.580 -14.578 -8.522 1.00 81.00 242 ASN A C 1
ATOM 1864 O O . ASN A 1 242 ? -5.923 -13.595 -8.185 1.00 81.00 242 ASN A O 1
ATOM 1868 N N . LEU A 1 243 ? -6.103 -15.519 -9.329 1.00 84.38 243 LEU A N 1
ATOM 1869 C CA . LEU A 1 243 ? -4.787 -15.472 -9.958 1.00 84.38 243 LEU A CA 1
ATOM 1870 C C . LEU A 1 243 ? -4.976 -15.451 -11.473 1.00 84.38 243 LEU A C 1
ATOM 1872 O O . LEU A 1 243 ? -5.429 -16.446 -12.037 1.00 84.38 243 LEU A O 1
ATOM 1876 N N . ASP A 1 244 ? -4.632 -14.335 -12.116 1.00 82.19 244 ASP A N 1
ATOM 1877 C CA . ASP A 1 244 ? -4.800 -14.156 -13.559 1.00 82.19 244 ASP A CA 1
ATOM 1878 C C . ASP A 1 244 ? -3.449 -14.031 -14.277 1.00 82.19 244 ASP A C 1
ATOM 1880 O O . ASP A 1 244 ? -2.579 -13.254 -13.883 1.00 82.19 244 ASP A O 1
ATOM 1884 N N . PHE A 1 245 ? -3.289 -14.811 -15.346 1.00 80.81 245 PHE A N 1
ATOM 1885 C CA . PHE A 1 245 ? -2.132 -14.819 -16.246 1.00 80.81 245 PHE A CA 1
ATOM 1886 C C . PHE A 1 245 ? -2.548 -14.658 -17.712 1.00 80.81 245 PHE A C 1
ATOM 1888 O O . PHE A 1 245 ? -1.784 -15.008 -18.616 1.00 80.81 245 PHE A O 1
ATOM 1895 N N . ALA A 1 246 ? -3.764 -14.188 -17.991 1.00 79.94 246 ALA A N 1
ATOM 1896 C CA . ALA A 1 246 ? -4.249 -14.042 -19.352 1.00 79.94 246 ALA A CA 1
ATOM 1897 C C . ALA A 1 246 ? -3.254 -13.220 -20.188 1.00 79.94 246 ALA A C 1
ATOM 1899 O O . ALA A 1 246 ? -2.853 -12.119 -19.827 1.00 79.94 246 ALA A O 1
ATOM 1900 N N . SER A 1 247 ? -2.808 -13.771 -21.318 1.00 79.50 247 SER A N 1
ATOM 1901 C CA . SER A 1 247 ? -1.804 -13.144 -22.197 1.00 79.50 247 SER A CA 1
ATOM 1902 C C . SER A 1 247 ? -0.443 -12.825 -21.548 1.00 79.50 247 SER A C 1
ATOM 1904 O O . SER A 1 247 ? 0.351 -12.101 -22.147 1.00 79.50 247 SER A O 1
ATOM 1906 N N . ALA A 1 248 ? -0.138 -13.345 -20.354 1.00 80.25 248 ALA A N 1
ATOM 1907 C CA . ALA A 1 248 ? 1.187 -13.208 -19.759 1.00 80.25 248 ALA A CA 1
ATOM 1908 C C . ALA A 1 248 ? 2.228 -13.928 -20.629 1.00 80.25 248 ALA A C 1
ATOM 1910 O O . ALA A 1 248 ? 2.002 -15.043 -21.107 1.00 80.25 248 ALA A O 1
ATOM 1911 N N . THR A 1 249 ? 3.376 -13.288 -20.846 1.00 78.00 249 THR A N 1
ATOM 1912 C CA . THR A 1 249 ? 4.467 -13.862 -21.642 1.00 78.00 249 THR A CA 1
ATOM 1913 C C . THR A 1 249 ? 5.563 -14.356 -20.713 1.00 78.00 249 THR A C 1
ATOM 1915 O O . THR A 1 249 ? 6.039 -13.619 -19.854 1.00 78.00 249 THR A O 1
ATOM 1918 N N . LEU A 1 250 ? 5.970 -15.609 -20.892 1.00 71.44 250 LEU A N 1
ATOM 1919 C CA . LEU A 1 250 ? 7.061 -16.225 -20.146 1.00 71.44 250 LEU A CA 1
ATOM 1920 C C . LEU A 1 250 ? 8.330 -16.132 -20.989 1.00 71.44 250 LEU A C 1
ATOM 1922 O O . LEU A 1 250 ? 8.448 -16.811 -22.011 1.00 71.44 250 LEU A O 1
ATOM 1926 N N . ALA A 1 251 ? 9.271 -15.288 -20.576 1.00 65.31 251 ALA A N 1
ATOM 1927 C CA . ALA A 1 251 ? 10.587 -15.252 -21.194 1.00 65.31 251 ALA A CA 1
ATOM 1928 C C . ALA A 1 251 ? 11.441 -16.338 -20.532 1.00 65.31 251 ALA A C 1
ATOM 1930 O O . ALA A 1 251 ? 11.912 -16.178 -19.407 1.00 65.31 251 ALA A O 1
ATOM 1931 N N . ILE A 1 252 ? 11.604 -17.474 -21.214 1.00 54.69 252 ILE A N 1
ATOM 1932 C CA . ILE A 1 252 ? 12.493 -18.547 -20.759 1.00 54.69 252 ILE A CA 1
ATOM 1933 C C . ILE A 1 252 ? 13.933 -18.054 -20.945 1.00 54.69 252 ILE A C 1
ATOM 1935 O O . ILE A 1 252 ? 14.531 -18.220 -22.008 1.00 54.69 252 ILE A O 1
ATOM 1939 N N . GLY A 1 253 ? 14.490 -17.416 -19.916 1.00 44.72 253 GLY A N 1
ATOM 1940 C CA . GLY A 1 253 ? 15.935 -17.268 -19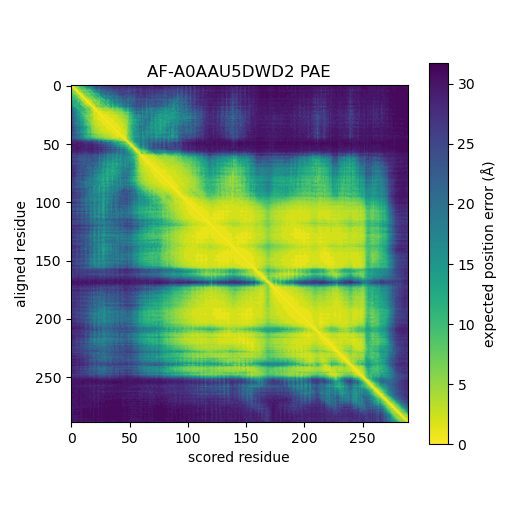.794 1.00 44.72 253 GLY A CA 1
ATOM 1941 C C . GLY A 1 253 ? 16.565 -18.655 -19.658 1.00 44.72 253 GLY A C 1
ATOM 1942 O O . GLY A 1 253 ? 15.977 -19.547 -19.042 1.00 44.72 253 GLY A O 1
ATOM 1943 N N . ARG A 1 254 ? 17.751 -18.872 -20.242 1.00 39.78 254 ARG A N 1
ATOM 1944 C CA . ARG A 1 254 ? 18.555 -20.069 -19.938 1.00 39.78 254 ARG A CA 1
ATOM 1945 C C . ARG A 1 254 ? 18.685 -20.138 -18.407 1.00 39.78 254 ARG A C 1
ATOM 1947 O O . ARG A 1 254 ? 19.265 -19.232 -17.828 1.00 39.78 254 ARG A O 1
ATOM 1954 N N . GLN A 1 255 ? 18.099 -21.167 -17.792 1.00 40.12 255 GLN A N 1
ATOM 1955 C CA . GLN A 1 255 ? 17.890 -21.345 -16.343 1.00 40.12 255 GLN A CA 1
ATOM 1956 C C . GLN A 1 255 ? 16.855 -20.411 -15.691 1.00 40.12 255 GLN A C 1
ATOM 1958 O O . GLN A 1 255 ? 17.170 -19.390 -15.092 1.00 40.12 255 GLN A O 1
ATOM 1963 N N . GLY A 1 256 ? 15.597 -20.849 -15.719 1.00 43.16 256 GLY A N 1
ATOM 1964 C CA . GLY A 1 256 ? 14.521 -20.316 -14.890 1.00 43.16 256 GLY A CA 1
ATOM 1965 C C . GLY A 1 256 ? 13.361 -21.302 -14.859 1.00 43.16 256 GLY A C 1
ATOM 1966 O O . GLY A 1 256 ? 12.422 -21.173 -15.641 1.00 43.16 256 GLY A O 1
ATOM 1967 N N . ASP A 1 257 ? 13.449 -22.319 -14.001 1.00 41.22 257 ASP A N 1
ATOM 1968 C CA . ASP A 1 257 ? 12.351 -23.256 -13.760 1.00 41.22 257 ASP A CA 1
ATOM 1969 C C . ASP A 1 257 ? 11.179 -22.508 -13.111 1.00 41.22 257 ASP A C 1
ATOM 1971 O O . ASP A 1 257 ? 11.134 -22.321 -11.896 1.00 41.22 257 ASP A O 1
ATOM 1975 N N . LEU A 1 258 ? 10.195 -22.095 -13.913 1.00 48.09 258 LEU A N 1
ATOM 1976 C CA . LEU A 1 258 ? 8.880 -21.746 -13.387 1.00 48.09 258 LEU A CA 1
ATOM 1977 C C . LEU A 1 258 ? 8.224 -23.014 -12.828 1.00 48.09 258 LEU A C 1
ATOM 1979 O O . LEU A 1 258 ? 7.531 -23.747 -13.538 1.00 48.09 258 LEU A O 1
ATOM 1983 N N . HIS A 1 259 ? 8.373 -23.246 -11.526 1.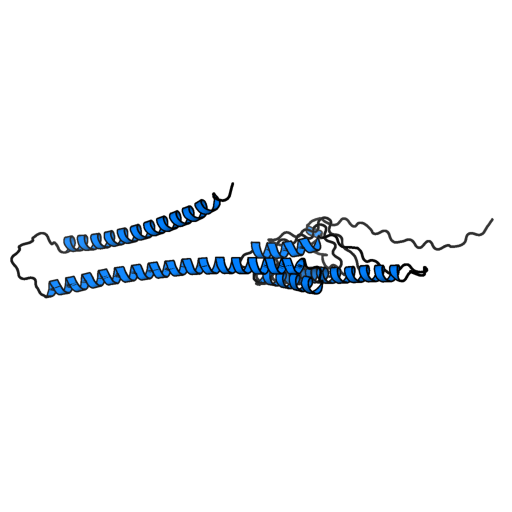00 49.88 259 HIS A N 1
ATOM 1984 C CA . HIS A 1 259 ? 7.566 -24.212 -10.782 1.00 49.88 259 HIS A CA 1
ATOM 1985 C C . HIS A 1 259 ? 6.151 -23.649 -10.540 1.00 49.88 259 HIS A C 1
ATOM 1987 O O . HIS A 1 259 ? 5.692 -23.469 -9.420 1.00 49.88 259 HIS A O 1
ATOM 1993 N N . CYS A 1 260 ? 5.424 -23.378 -11.628 1.00 44.31 260 CYS A N 1
ATOM 1994 C CA . CYS A 1 260 ? 3.988 -23.065 -11.614 1.00 44.31 260 CYS A CA 1
ATOM 1995 C C . CYS A 1 260 ? 3.132 -24.317 -11.934 1.00 44.31 260 CYS A C 1
ATOM 1997 O O . CYS A 1 260 ? 1.918 -24.248 -12.148 1.00 44.31 260 CYS A O 1
ATOM 1999 N N . GLY A 1 261 ? 3.782 -25.491 -11.980 1.00 38.81 261 GLY A N 1
ATOM 2000 C CA . GLY A 1 261 ? 3.295 -26.732 -12.595 1.00 38.81 261 GLY A CA 1
ATOM 2001 C C . GLY A 1 261 ? 2.018 -27.340 -12.007 1.00 38.81 261 GLY A C 1
ATOM 2002 O O . GLY A 1 261 ? 1.420 -28.203 -12.648 1.00 38.81 261 GLY A O 1
ATOM 2003 N N . GLN A 1 262 ? 1.557 -26.879 -10.841 1.00 41.84 262 GLN A N 1
ATOM 2004 C CA . GLN A 1 262 ? 0.358 -27.412 -10.186 1.00 41.84 262 GLN A CA 1
ATOM 2005 C C . GLN A 1 262 ? -0.859 -26.472 -10.235 1.00 41.84 262 GLN A C 1
ATOM 2007 O O . GLN A 1 262 ? -1.988 -26.951 -10.151 1.00 41.84 262 GLN A O 1
ATOM 2012 N N . ILE A 1 263 ? -0.666 -25.165 -10.448 1.00 43.09 263 ILE A N 1
ATOM 201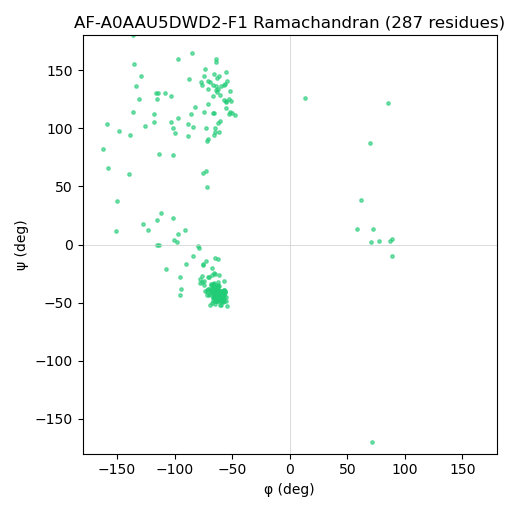3 C CA . ILE A 1 263 ? -1.752 -24.167 -10.381 1.00 43.09 263 ILE A CA 1
ATOM 2014 C C . ILE A 1 263 ? -2.355 -23.896 -11.769 1.00 43.09 263 ILE A C 1
ATOM 2016 O O . ILE A 1 263 ? -3.576 -23.836 -11.919 1.00 43.09 263 ILE A O 1
ATOM 2020 N N . LEU A 1 264 ? -1.527 -23.865 -12.819 1.00 43.34 264 LEU A N 1
ATOM 2021 C CA . LEU A 1 264 ? -1.976 -23.589 -14.193 1.00 43.34 264 LEU A CA 1
ATOM 2022 C C . LEU A 1 264 ? -2.862 -24.695 -14.804 1.00 43.34 264 LEU A C 1
ATOM 2024 O O . LEU A 1 264 ? -3.631 -24.426 -15.725 1.00 43.34 264 LEU A O 1
ATOM 2028 N N . ARG A 1 265 ? -2.827 -25.934 -14.282 1.00 39.09 265 ARG A N 1
ATOM 2029 C CA . ARG A 1 265 ? -3.668 -27.040 -14.789 1.00 39.09 265 ARG A CA 1
ATOM 2030 C C . ARG A 1 265 ? -5.140 -26.951 -14.377 1.00 39.09 265 ARG A C 1
ATOM 2032 O O . ARG A 1 265 ? -5.963 -27.606 -15.007 1.00 39.09 265 ARG A O 1
ATOM 2039 N N . ARG A 1 266 ? -5.490 -26.162 -13.354 1.00 39.09 266 ARG A N 1
ATOM 2040 C CA . ARG A 1 266 ? -6.883 -26.042 -12.882 1.00 39.09 266 ARG A CA 1
ATOM 2041 C C . ARG A 1 266 ? -7.688 -24.932 -13.571 1.00 39.09 266 ARG A C 1
ATOM 2043 O O . ARG A 1 266 ? -8.908 -24.972 -13.493 1.00 39.09 266 ARG A O 1
ATOM 2050 N N . GLN A 1 267 ? -7.029 -23.982 -14.240 1.00 45.12 267 GLN A N 1
ATOM 2051 C CA . GLN A 1 267 ? -7.657 -22.770 -14.803 1.00 45.12 267 GLN A CA 1
ATOM 2052 C C . GLN A 1 267 ? -7.605 -22.685 -16.347 1.00 45.12 267 GLN A C 1
ATOM 2054 O O . GLN A 1 267 ? -8.129 -21.742 -16.924 1.00 45.12 267 GLN A O 1
ATOM 2059 N N . GLY A 1 268 ? -7.016 -23.663 -17.051 1.00 36.56 268 GLY A N 1
ATOM 2060 C CA . GLY A 1 268 ? -7.145 -23.776 -18.517 1.00 36.56 268 GLY A CA 1
ATOM 2061 C C . GLY A 1 268 ? -6.377 -22.746 -19.364 1.00 36.56 268 GLY A C 1
ATOM 2062 O O . GLY A 1 268 ? -6.604 -22.668 -20.569 1.00 36.56 268 GLY A O 1
ATOM 2063 N N . VAL A 1 269 ? -5.444 -21.983 -18.786 1.00 42.22 269 VAL A N 1
ATOM 2064 C CA . VAL A 1 269 ? -4.667 -20.952 -19.500 1.00 42.22 269 VAL A CA 1
ATOM 2065 C C . VAL A 1 269 ? -3.269 -21.479 -19.844 1.00 42.22 269 VAL A C 1
ATOM 2067 O O . VAL A 1 269 ? -2.287 -21.162 -19.180 1.00 42.22 269 VAL A O 1
ATOM 2070 N N . PHE A 1 270 ? -3.152 -22.319 -20.877 1.00 36.44 270 PHE A N 1
ATOM 2071 C CA . PHE A 1 270 ? -1.847 -22.584 -21.497 1.00 36.44 270 PHE A CA 1
ATOM 2072 C C . PHE A 1 270 ? -1.989 -22.880 -22.996 1.00 36.44 270 PHE A C 1
ATOM 2074 O O . PHE A 1 270 ? -2.270 -24.003 -23.407 1.00 36.44 270 PHE A O 1
ATOM 2081 N N . GLN A 1 271 ? -1.771 -21.860 -23.828 1.00 31.83 271 GLN A N 1
ATOM 2082 C CA . GLN A 1 271 ? -1.453 -22.027 -25.247 1.00 31.83 271 GLN A CA 1
ATOM 2083 C C . GLN A 1 271 ? 0.055 -21.826 -25.398 1.00 31.83 271 GLN A C 1
ATOM 2085 O O . GLN A 1 271 ? 0.547 -20.698 -25.400 1.00 31.83 271 GLN A O 1
ATOM 2090 N N . GLN A 1 272 ? 0.804 -22.927 -25.501 1.00 33.75 272 GLN A N 1
ATOM 2091 C CA . GLN A 1 272 ? 2.200 -22.877 -25.928 1.00 33.75 272 GLN A CA 1
ATOM 2092 C C . GLN A 1 272 ? 2.258 -22.318 -27.352 1.00 33.75 272 GLN A C 1
ATOM 2094 O O . GLN A 1 272 ? 2.019 -23.047 -28.316 1.00 33.75 272 GLN A O 1
ATOM 2099 N N . ARG A 1 273 ? 2.661 -21.056 -27.530 1.00 27.22 273 ARG A N 1
ATOM 2100 C CA . ARG A 1 273 ? 3.297 -20.686 -28.797 1.00 27.22 273 ARG A CA 1
ATOM 2101 C C . ARG A 1 273 ? 4.688 -21.304 -28.796 1.00 27.22 273 ARG A C 1
ATOM 2103 O O . ARG A 1 273 ? 5.600 -20.799 -28.151 1.00 27.22 273 ARG A O 1
ATOM 2110 N N . LYS A 1 274 ? 4.822 -22.432 -29.502 1.00 26.23 274 LYS A N 1
ATOM 2111 C CA . LYS A 1 274 ? 6.111 -23.011 -29.898 1.00 26.23 274 LYS A CA 1
ATOM 2112 C C . LYS A 1 274 ? 6.977 -21.899 -30.488 1.00 26.23 274 LYS A C 1
ATOM 2114 O O . LYS A 1 274 ? 6.690 -21.408 -31.578 1.00 26.23 274 LYS A O 1
ATOM 2119 N N . VAL A 1 275 ? 8.046 -21.536 -29.789 1.00 32.72 275 VAL A N 1
ATOM 2120 C CA . VAL A 1 275 ? 9.183 -20.870 -30.419 1.00 32.72 275 VAL A CA 1
ATOM 2121 C C . VAL A 1 275 ? 9.786 -21.909 -31.361 1.00 32.72 275 VAL A C 1
ATOM 2123 O O . VAL A 1 275 ? 10.225 -22.973 -30.924 1.00 32.72 275 VAL A O 1
ATOM 2126 N N . LEU A 1 276 ? 9.690 -21.660 -32.667 1.00 25.94 276 LEU A N 1
ATOM 2127 C CA . LEU A 1 276 ? 10.292 -22.522 -33.679 1.00 25.94 276 LEU A CA 1
ATOM 2128 C C . LEU A 1 276 ? 11.813 -22.547 -33.450 1.00 25.94 276 LEU A C 1
ATOM 2130 O O . LEU A 1 276 ? 12.415 -21.476 -33.356 1.00 25.94 276 LEU A O 1
ATOM 2134 N N . PRO A 1 277 ? 12.451 -23.726 -33.357 1.00 27.64 277 PRO A N 1
ATOM 2135 C CA . PRO A 1 277 ? 13.899 -23.794 -33.284 1.00 27.64 277 PRO A CA 1
ATOM 2136 C C . PRO A 1 277 ? 14.491 -23.306 -34.609 1.00 27.64 277 PRO A C 1
ATOM 2138 O O . PRO A 1 277 ? 14.115 -23.780 -35.685 1.00 27.64 277 PRO A O 1
ATOM 2141 N N . TRP A 1 278 ? 15.421 -22.357 -34.511 1.00 28.23 278 TRP A N 1
ATOM 2142 C CA . TRP A 1 278 ? 16.294 -21.936 -35.600 1.00 28.23 278 TRP A CA 1
ATOM 2143 C C . TRP A 1 278 ? 16.948 -23.173 -36.231 1.00 28.23 278 TRP A C 1
ATOM 2145 O O . TRP A 1 278 ? 17.737 -23.868 -35.591 1.00 28.23 278 TRP A O 1
ATOM 2155 N N . ARG A 1 279 ? 16.596 -23.480 -37.485 1.00 26.84 279 ARG A N 1
ATOM 2156 C CA . ARG A 1 279 ? 17.313 -24.486 -38.274 1.00 26.84 279 ARG A CA 1
ATOM 2157 C C . ARG A 1 279 ? 18.641 -23.878 -38.706 1.00 26.84 279 ARG A C 1
ATOM 2159 O O . ARG A 1 279 ? 18.658 -22.964 -39.523 1.00 26.84 279 ARG A O 1
ATOM 2166 N N . HIS A 1 280 ? 19.740 -24.425 -38.196 1.00 34.25 280 HIS A N 1
ATOM 2167 C CA . HIS A 1 280 ? 21.039 -24.312 -38.845 1.00 34.25 280 HIS A CA 1
ATOM 2168 C C . HIS A 1 280 ? 20.941 -24.948 -40.237 1.00 34.25 280 HIS A C 1
ATOM 2170 O O . HIS A 1 280 ? 20.875 -26.171 -40.370 1.00 34.25 280 HIS A O 1
ATOM 2176 N N . THR A 1 281 ? 20.910 -24.131 -41.286 1.00 36.97 281 THR A N 1
ATOM 2177 C CA . THR A 1 281 ? 21.189 -24.573 -42.653 1.00 36.97 281 THR A CA 1
ATOM 2178 C C . THR A 1 281 ? 22.686 -24.848 -42.752 1.00 36.97 281 THR A C 1
ATOM 2180 O O . THR A 1 281 ? 23.486 -23.967 -43.053 1.00 36.97 281 THR A O 1
ATOM 2183 N N . GLY A 1 282 ? 23.074 -26.086 -42.445 1.00 32.34 282 GLY A N 1
ATOM 2184 C CA . GLY A 1 282 ? 24.369 -26.621 -42.840 1.00 32.34 282 GLY A CA 1
ATOM 2185 C C . GLY A 1 282 ? 24.417 -26.729 -44.362 1.00 32.34 282 GLY A C 1
ATOM 2186 O O . GLY A 1 282 ? 23.673 -27.506 -44.957 1.00 32.34 282 GLY A O 1
ATOM 2187 N N . LEU A 1 283 ? 25.275 -25.922 -44.982 1.00 42.56 283 LEU A N 1
ATOM 2188 C CA . LEU A 1 283 ? 25.709 -26.075 -46.367 1.00 42.56 283 LEU A CA 1
ATOM 2189 C C . LEU A 1 283 ? 26.498 -27.386 -46.483 1.00 42.56 283 LEU A C 1
ATOM 2191 O O . LEU A 1 283 ? 27.665 -27.459 -46.106 1.00 42.56 283 LEU A O 1
ATOM 2195 N N . GLY A 1 284 ? 25.833 -28.427 -46.980 1.00 33.62 284 GLY A N 1
ATOM 2196 C CA . GLY A 1 284 ? 26.421 -29.710 -47.342 1.00 33.62 284 GLY A CA 1
ATOM 2197 C C . GLY A 1 284 ? 26.231 -29.972 -48.833 1.00 33.62 284 GLY A C 1
ATOM 2198 O O . GLY A 1 284 ? 25.120 -30.237 -49.272 1.00 33.62 284 GLY A O 1
ATOM 2199 N N . GLN A 1 285 ? 27.334 -29.823 -49.566 1.00 40.09 285 GLN A N 1
ATOM 2200 C CA . GLN A 1 285 ? 27.725 -30.456 -50.833 1.00 40.09 285 GLN A CA 1
ATOM 2201 C C . GLN A 1 285 ? 26.665 -31.223 -51.650 1.00 40.09 285 GLN A C 1
ATOM 2203 O O . GLN A 1 285 ? 26.125 -32.236 -51.216 1.00 40.09 285 GLN A O 1
ATOM 2208 N N . GLY A 1 286 ? 26.538 -30.829 -52.920 1.00 30.78 286 GLY A N 1
ATOM 2209 C CA . GLY A 1 286 ? 25.993 -31.646 -54.003 1.00 30.78 286 GLY A CA 1
ATOM 2210 C C . GLY A 1 286 ? 26.826 -31.451 -55.271 1.00 30.78 286 GLY A C 1
ATOM 2211 O O . GLY A 1 286 ? 26.622 -30.491 -56.006 1.00 30.78 286 GLY A O 1
ATOM 2212 N N . HIS A 1 287 ? 27.798 -32.339 -55.477 1.00 36.34 287 HIS A N 1
ATOM 2213 C CA . HIS A 1 287 ? 28.416 -32.625 -56.776 1.00 36.34 287 HIS A CA 1
ATOM 2214 C C . HIS A 1 287 ? 27.556 -33.671 -57.514 1.00 36.34 287 HIS A C 1
ATOM 2216 O O . HIS A 1 287 ? 26.836 -34.417 -56.849 1.00 36.34 287 HIS A O 1
ATOM 2222 N N . VAL A 1 288 ? 27.789 -33.808 -58.833 1.00 37.97 288 VAL A N 1
ATOM 2223 C CA . VAL A 1 288 ? 27.333 -34.888 -59.751 1.00 37.97 288 VAL A CA 1
ATOM 2224 C C . VAL A 1 288 ? 25.918 -34.629 -60.318 1.00 37.97 288 VAL A C 1
ATOM 2226 O O . VAL A 1 288 ? 24.982 -34.488 -59.544 1.00 37.97 288 VAL A O 1
ATOM 2229 N N . LEU A 1 289 ? 25.643 -34.534 -61.626 1.00 39.91 289 LEU A N 1
ATOM 2230 C CA . LEU A 1 289 ? 26.328 -34.850 -62.892 1.00 39.91 289 LEU A CA 1
ATOM 2231 C C . LEU A 1 289 ? 25.790 -33.902 -63.981 1.00 39.91 289 LEU A C 1
ATOM 2233 O O . LEU A 1 289 ? 24.594 -33.544 -63.881 1.00 39.91 289 LEU A O 1
#

Solvent-accessible surface area (backbone atoms only — not comparable to full-atom values): 16867 Å² total; per-residue (Å²): 144,87,88,75,69,69,71,56,56,61,50,52,57,51,52,55,52,52,49,54,50,50,50,51,51,51,49,54,51,51,51,51,52,50,53,52,50,50,51,52,50,49,49,46,60,74,69,62,76,82,72,89,73,95,81,69,82,85,54,72,66,60,56,50,52,51,50,52,50,53,50,51,52,52,50,52,51,50,50,52,51,52,51,53,50,53,55,50,49,50,56,50,49,55,58,44,52,55,51,49,54,50,50,55,47,54,53,54,47,52,54,20,51,57,26,44,69,40,92,48,56,73,44,20,46,52,9,52,55,46,34,53,51,47,29,47,70,35,93,42,74,66,56,21,44,52,37,48,49,49,56,30,50,60,46,42,48,91,74,79,73,83,78,72,74,78,74,83,96,57,91,68,52,72,69,57,49,54,54,50,50,54,53,46,50,55,45,51,49,52,46,55,45,51,38,50,51,36,38,51,52,19,60,24,27,42,35,61,73,87,44,80,60,30,49,40,45,45,65,44,59,39,48,50,14,67,47,69,60,69,53,46,50,67,85,45,62,71,82,71,24,54,79,40,55,60,76,39,42,76,51,80,50,92,86,64,87,68,60,53,80,77,64,51,75,78,72,78,75,77,82,83,78,75,78,77,77,85,76,82,81,74,91,73,88,84,80,89,132

Radius of gyration: 37.09 Å; Cα contacts (8 Å, |Δi|>4): 221; chains: 1; bounding box: 85×67×128 Å

Secondary structure (DSSP, 8-state):
---SSHHHHHHHHHHHHHHHHHHHHHHHHHHHHHHHHHHHHHHHHHTT-----S-S---HHHHHHHHHHHHHHHHHHHHHHHHHHHHHHHHHHHHHHHHHHHHHHHHHHHHHHHHHT-SSHHHHHHHHHHHHHHHHT-SSHHHHHHHHHHHHHHHHS--PPP--SPPTTS---HHHHHHHHHHHHHHHHHHHHHHHHHHHHHHHHSSPTTSTT--TTS-EE-TT-EE-S----TT---SSS-EE-TT-EE---SS-----TTTTTTTT---------------------

pLDDT: mean 76.49, std 20.1, range [25.94, 98.38]

Mean predicted aligned error: 16.0 Å

Foldseek 3Di:
DDDDDPVVVVVVVVVVVVVVVVVVVVVVVVVLVVVVVVVVVVVCVVVVVPDDPPDDDDDPVNVVVVVVVVVVSVVVVVVVVVVVVVVVVVVVVVVVVLVVLQVVLVVLLVVLVVQCPDPDLVSVLVSLVSLLVSLLSPPDPVSVLVSLVVLLVLLQPDADPQLDDDDPDDPDDPVRVVVSVVVNVVNVSSVVSNQSSLVSLQVQQQDDPPPSSHPALAEHANANGEAAYAHHNVNGDRDNYHYDCHNYHYDDDPDHPPPPVPVCVVPVPDDDPDPDDDDDPDDDDDDDD

Nearest PDB structures (foldseek):
  5h7c-assembly2_C  TM=3.070E-01  e=7.447E-02  Staphylococcus aureus
  6xns-assembly2_D  TM=3.031E-01  e=1.143E+00  synthetic construct
  6xns-assembly1_B  TM=4.762E-01  e=3.008E+00  synthetic construct
  6xns-assembly2_E  TM=4.687E-01  e=5.626E+00  synthetic construct

Sequence (289 aa):
MTTNRQLRSTADNRELRLWKVGRALTVTFAAAVLVAGGIFYGLVVLLGFTGIDTTEKLDASTLFDLVKLSFGVVAGAGALVALVVAYRRQRVDEAGAHREATRLHTERFSQAIDKLGSASPPVRLGGVHALAGLADDAPTRDLRQTCIDVLCAYLRLPFSPDPGDPPDGTSLTDEQREAHEDKSNRYREQREVRHTILRLIGDHYRRPQGTSRSWQGHNLDLTGASIDGWLDFTGATFSDGNLDFASATLAIGRQGDLHCGQILRRQGVFQQRKVLPWRHTGLGQGHVL